Protein AF-A0A7W5UWG7-F1 (afdb_monomer)

Foldseek 3Di:
DQVLLQVLLVVLVAHDDRDFDPDDPADQCLDLVSLLVLLLQQQLLQLNLQLCQCDVNSVHVVVDDDHPCVVRLVPDDPVRNVSSVVSSLVSLQVCCCVPQVDRARALVSLVVVLVVQLVVLCVVVQQVDPVLLVLLVQLQVLCVVVVHDDPDSRNVCLLCVLVVVLQVVQQVQQCVVDPDDDPPDRGGHDDHSVRSVVSSVVSSVSRNSSCVSCVVSSNPPSVSSVVSNVVSCVNRVVSNSD

Solvent-accessible surface area (backbone atoms only — not comparable to full-atom values): 12988 Å² total; per-residue (Å²): 90,44,64,56,27,24,55,43,27,47,74,69,76,38,92,56,66,64,68,65,59,78,84,74,90,69,79,73,55,47,42,71,68,47,38,47,58,47,16,72,74,32,19,73,33,76,38,21,11,38,51,35,31,71,36,63,92,31,62,7,75,72,47,71,80,80,60,76,49,54,70,54,52,74,72,42,53,74,70,54,38,53,51,49,52,55,45,46,32,52,21,40,28,51,23,32,36,75,75,67,72,39,94,34,64,38,55,65,50,32,49,52,53,35,50,53,52,42,51,55,48,42,52,54,73,42,50,57,30,69,68,46,38,55,37,24,48,58,22,46,52,47,37,42,76,74,69,45,91,72,93,54,53,49,34,67,55,48,74,40,43,68,48,51,56,51,47,52,51,42,29,58,54,14,36,71,80,44,98,75,67,57,88,95,59,88,27,80,53,95,52,54,39,78,70,21,41,69,54,30,56,53,36,20,52,52,35,47,54,49,48,61,43,26,46,74,37,40,68,58,45,32,53,52,51,51,52,48,51,50,54,38,40,72,70,37,22,60,64,66,34,86

pLDDT: mean 93.45, std 6.02, range [68.88, 98.81]

Sequence (242 aa):
MEQIKADCMKQGGFKYVPFVLPREDRPDLSGYDSMKAYRQKYGFGIFSRHVYPRDRLAGGVDAVVENPNNAIMMKLNPSQLAAYRKVESGCFRKAAKEVLGKEASSTTDAAEQLNAASARLAATEIDGDPELVSLAAGFADCLTVKGYKVSSTRPTDLARRGHDEILKESDKLGAKEFDNPKPGVHYGPTLSPAQARPYLEREIKAALDDLECGKEFYARYAPRQAAIDARVMNEYGPLMGL

Secondary structure (DSSP, 8-state):
-HHHHHHHHHHTT-------PPPP-----SSHHHHHHHHHHHTTSTTHHHHSTT-GGGT-TT-PPPPHHHHHHTTS-HHHHHHHHHHHHHHHHHHHHHHH----SSHHHHHHHHHHHHHHHHHHHTTT-HHHHHHHHHHHHHHHHTT-------HHHHHHHHHHHHHHHHHHHHGGGSSSPPTT--------HHHHHHHHHHHHHHHHHHHHHTHHHHHHHHHHHHHHHHHHHHHHGGGGT-

Mean predicted aligned error: 4.42 Å

Nearest PDB structures (foldseek):
  5sv0-assembly2_J  TM=1.998E-01  e=2.307E+00  Escherichia coli DH1
  8wdf-assembly1_A  TM=1.439E-01  e=8.025E-01  Pseudomonas aeruginosa PAO1

Structure (mmCIF, N/CA/C/O backbone):
data_AF-A0A7W5UWG7-F1
#
_entry.id   AF-A0A7W5UWG7-F1
#
loop_
_atom_site.group_PDB
_atom_s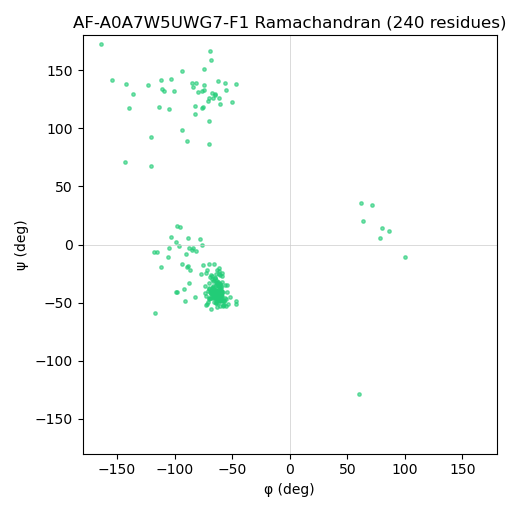ite.id
_atom_site.type_symbol
_atom_site.label_atom_id
_atom_site.label_alt_id
_atom_site.label_comp_id
_atom_site.label_asym_id
_atom_site.label_entity_id
_atom_site.label_seq_id
_atom_site.pdbx_PDB_ins_code
_atom_site.Cartn_x
_atom_site.Cartn_y
_atom_site.Cartn_z
_atom_site.occupancy
_atom_site.B_iso_or_equiv
_atom_site.auth_seq_id
_atom_site.auth_comp_id
_atom_site.auth_asym_id
_atom_site.auth_atom_id
_atom_site.pdbx_PDB_model_num
ATOM 1 N N . MET A 1 1 ? 3.503 -8.042 -21.517 1.00 90.25 1 MET A N 1
ATOM 2 C CA . MET A 1 1 ? 4.483 -6.929 -21.484 1.00 90.25 1 MET A CA 1
ATOM 3 C C . MET A 1 1 ? 5.923 -7.409 -21.342 1.00 90.25 1 MET A C 1
ATOM 5 O O . MET A 1 1 ? 6.753 -7.022 -22.154 1.00 90.25 1 MET A O 1
ATOM 9 N N . GLU A 1 2 ? 6.228 -8.260 -20.358 1.00 92.00 2 GLU A N 1
ATOM 10 C CA . GLU A 1 2 ? 7.610 -8.671 -20.038 1.00 92.00 2 GLU A CA 1
ATOM 11 C C . GLU A 1 2 ? 8.398 -9.301 -21.196 1.00 92.00 2 GLU A C 1
ATOM 13 O O . GLU A 1 2 ? 9.588 -9.029 -21.338 1.00 92.00 2 GLU A O 1
ATOM 18 N N . GLN A 1 3 ? 7.744 -10.064 -22.078 1.00 93.75 3 GLN A N 1
ATOM 19 C CA . GLN A 1 3 ? 8.413 -10.622 -23.258 1.00 93.75 3 GLN A CA 1
ATOM 20 C C . GLN A 1 3 ? 8.869 -9.533 -24.247 1.00 93.75 3 GLN A C 1
ATOM 22 O O . GLN A 1 3 ? 10.011 -9.550 -24.694 1.00 93.75 3 GLN A O 1
ATOM 27 N N . ILE A 1 4 ? 8.026 -8.527 -24.514 1.00 94.06 4 ILE A N 1
ATOM 28 C CA . ILE A 1 4 ? 8.369 -7.390 -25.391 1.00 94.06 4 ILE A CA 1
ATOM 29 C C . ILE A 1 4 ? 9.534 -6.592 -24.800 1.00 94.06 4 ILE A C 1
ATOM 31 O O . ILE A 1 4 ? 10.443 -6.184 -25.526 1.00 94.06 4 ILE A O 1
ATOM 35 N N . LYS A 1 5 ? 9.536 -6.398 -23.474 1.00 94.19 5 LYS A N 1
ATOM 36 C CA . LYS A 1 5 ? 10.665 -5.776 -22.773 1.00 94.19 5 LYS A CA 1
ATOM 37 C C . LYS A 1 5 ? 11.944 -6.586 -22.971 1.00 94.19 5 LYS A C 1
ATOM 39 O O . LYS A 1 5 ? 12.960 -6.001 -23.330 1.00 94.19 5 LYS A O 1
ATOM 44 N N . ALA A 1 6 ? 11.895 -7.906 -22.799 1.00 95.94 6 ALA A N 1
ATOM 45 C CA . ALA A 1 6 ? 13.058 -8.770 -22.971 1.00 95.94 6 ALA A CA 1
ATOM 46 C C . ALA A 1 6 ? 13.631 -8.724 -24.393 1.00 95.94 6 ALA A C 1
ATOM 48 O O . ALA A 1 6 ? 14.841 -8.570 -24.564 1.00 95.94 6 ALA A O 1
ATOM 49 N N . ASP A 1 7 ? 12.771 -8.785 -25.409 1.00 97.44 7 ASP A N 1
ATOM 50 C CA . ASP A 1 7 ? 13.190 -8.719 -26.811 1.00 97.44 7 ASP A CA 1
ATOM 51 C C . ASP A 1 7 ? 13.803 -7.353 -27.151 1.00 97.44 7 ASP A C 1
ATOM 53 O O . ASP A 1 7 ? 14.838 -7.274 -27.816 1.00 97.44 7 ASP A O 1
ATOM 57 N N . CYS A 1 8 ? 13.220 -6.270 -26.634 1.00 97.31 8 CYS A N 1
ATOM 58 C CA . CYS A 1 8 ? 13.764 -4.923 -26.778 1.00 97.31 8 CYS A CA 1
ATOM 59 C C . CYS A 1 8 ? 15.117 -4.755 -26.061 1.00 97.31 8 CYS A C 1
ATOM 61 O O . CYS A 1 8 ? 16.057 -4.202 -26.633 1.00 97.31 8 CYS A O 1
ATOM 63 N N . MET A 1 9 ? 15.263 -5.282 -24.843 1.00 97.94 9 MET A N 1
ATOM 64 C CA . MET A 1 9 ? 16.531 -5.245 -24.105 1.00 97.94 9 MET A CA 1
ATOM 65 C C . MET A 1 9 ? 17.626 -6.011 -24.846 1.00 97.94 9 MET A C 1
ATOM 67 O O . MET A 1 9 ? 18.748 -5.516 -24.971 1.00 97.94 9 MET A O 1
ATOM 71 N N . LYS A 1 10 ? 17.277 -7.167 -25.425 1.00 97.62 10 LYS A N 1
ATOM 72 C CA . LYS A 1 10 ? 18.174 -7.948 -26.280 1.00 97.62 10 LYS A CA 1
ATOM 73 C C . LYS A 1 10 ? 18.627 -7.149 -27.506 1.00 97.62 10 LYS A C 1
ATOM 75 O O . LYS A 1 10 ? 19.813 -7.172 -27.826 1.00 97.62 10 LYS A O 1
ATOM 80 N N . GLN A 1 11 ? 17.725 -6.414 -28.163 1.00 97.31 11 GLN A N 1
ATOM 81 C CA . GLN A 1 11 ? 18.072 -5.512 -29.275 1.00 97.31 11 GLN A CA 1
ATOM 82 C C . GLN A 1 11 ? 19.003 -4.374 -28.833 1.00 97.31 11 GLN A C 1
ATOM 84 O O . GLN A 1 11 ? 19.876 -3.968 -29.594 1.00 97.31 11 GLN A O 1
ATOM 89 N N . GLY A 1 12 ? 18.862 -3.898 -27.594 1.00 96.00 12 GLY A N 1
ATOM 90 C CA . GLY A 1 12 ? 19.761 -2.921 -26.978 1.00 96.00 12 GLY A CA 1
ATOM 91 C C . GLY A 1 12 ? 21.087 -3.491 -26.463 1.00 96.00 12 GLY A C 1
ATOM 92 O O . GLY A 1 12 ? 21.850 -2.753 -25.845 1.00 96.00 12 GLY A O 1
ATOM 93 N N . GLY A 1 13 ? 21.371 -4.779 -26.687 1.00 96.81 13 GLY A N 1
ATOM 94 C CA . GLY A 1 13 ? 22.616 -5.428 -26.269 1.00 96.81 13 GLY A CA 1
ATOM 95 C C . GLY A 1 13 ? 22.665 -5.833 -24.792 1.00 96.81 13 GLY A C 1
ATOM 96 O O . GLY A 1 13 ? 23.738 -6.157 -24.286 1.00 96.81 13 GLY A O 1
ATOM 97 N N . PHE A 1 14 ? 21.526 -5.840 -24.094 1.00 97.75 14 PHE A N 1
ATOM 98 C CA . PHE A 1 14 ? 21.443 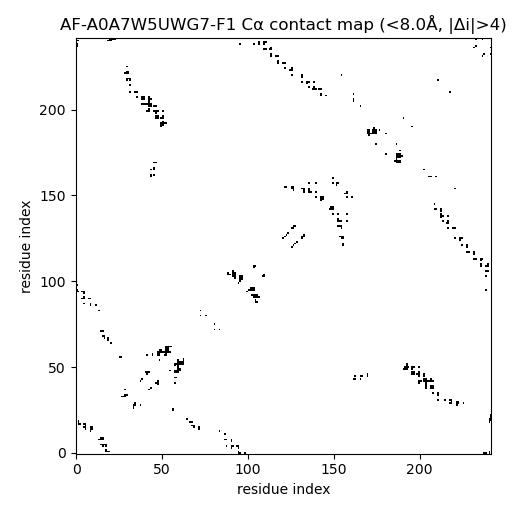-6.196 -22.680 1.00 97.75 14 PHE A CA 1
ATOM 99 C C . PHE A 1 14 ? 20.695 -7.512 -22.465 1.00 97.75 14 PHE A C 1
ATOM 101 O O . PHE A 1 14 ? 19.691 -7.811 -23.112 1.00 97.75 14 PHE A O 1
ATOM 108 N N . LYS A 1 15 ? 21.172 -8.310 -21.505 1.00 96.62 15 LYS A N 1
ATOM 109 C CA . LYS A 1 15 ? 20.433 -9.475 -21.016 1.00 96.62 15 LYS A CA 1
ATOM 110 C C . LYS A 1 15 ? 19.280 -8.994 -20.135 1.00 96.62 15 LYS A C 1
ATOM 112 O O . LYS A 1 15 ? 19.504 -8.194 -19.235 1.00 96.62 15 LYS A O 1
ATOM 117 N N . TYR A 1 16 ? 18.090 -9.536 -20.360 1.00 96.25 16 TYR A N 1
ATOM 118 C CA . TYR A 1 16 ? 16.912 -9.327 -19.524 1.00 96.25 16 TYR A CA 1
ATOM 119 C C . TYR A 1 16 ? 16.133 -10.638 -19.429 1.00 96.25 16 TYR A C 1
ATOM 121 O O . TYR A 1 16 ? 16.000 -11.354 -20.423 1.00 96.25 16 TYR A O 1
ATOM 129 N N . VAL A 1 17 ? 15.644 -10.966 -18.239 1.00 95.81 17 VAL A N 1
ATOM 130 C CA . VAL A 1 17 ? 14.797 -12.134 -17.984 1.00 95.81 17 VAL A CA 1
ATOM 131 C C . VAL A 1 17 ? 13.364 -11.633 -17.794 1.00 95.81 17 VAL A C 1
ATOM 133 O O . VAL A 1 17 ? 13.141 -10.882 -16.842 1.00 95.81 17 VAL A O 1
ATOM 136 N N . PRO A 1 18 ? 12.402 -12.015 -18.663 1.00 93.44 18 PRO A N 1
ATOM 137 C CA . PRO A 1 18 ? 10.988 -11.727 -18.438 1.00 93.44 18 PRO A CA 1
ATOM 138 C C . PRO A 1 18 ? 10.581 -12.163 -17.033 1.00 93.44 18 PRO A C 1
ATOM 140 O O . PRO A 1 18 ? 10.758 -13.328 -16.675 1.00 93.44 18 PRO A O 1
ATOM 143 N N . PHE A 1 19 ? 10.057 -11.236 -16.237 1.00 90.31 19 PHE A N 1
ATOM 144 C CA . PHE A 1 19 ? 9.715 -11.519 -14.851 1.00 90.31 19 PHE A CA 1
ATOM 145 C C . PHE A 1 19 ? 8.391 -10.861 -14.487 1.00 90.31 19 PHE A C 1
ATOM 147 O O . PHE A 1 19 ? 8.260 -9.641 -14.513 1.00 90.31 19 PHE A O 1
ATOM 154 N N . VAL A 1 20 ? 7.416 -11.697 -14.149 1.00 86.38 20 VAL A N 1
ATOM 155 C CA . VAL A 1 20 ? 6.120 -11.289 -13.609 1.00 86.38 20 VAL A CA 1
ATOM 156 C C . VAL A 1 20 ? 6.121 -11.702 -12.149 1.00 86.38 20 VAL A C 1
ATOM 158 O O . VAL A 1 20 ? 6.501 -12.835 -11.833 1.00 86.38 20 VAL A O 1
ATOM 161 N N . LEU A 1 21 ? 5.733 -10.790 -11.262 1.00 81.19 21 LEU A N 1
ATOM 162 C CA . LEU A 1 21 ? 5.594 -11.139 -9.858 1.00 81.19 21 LEU A CA 1
ATOM 163 C C . LEU A 1 21 ? 4.465 -12.170 -9.737 1.00 81.19 21 LEU A C 1
ATOM 165 O O . LEU A 1 21 ? 3.387 -11.956 -10.296 1.00 81.19 21 LEU A O 1
ATOM 169 N N . PRO A 1 22 ? 4.683 -13.303 -9.046 1.00 77.69 22 PRO A N 1
ATOM 170 C CA . PRO A 1 22 ? 3.610 -14.249 -8.801 1.00 77.69 22 PRO A CA 1
ATOM 171 C C . PRO A 1 22 ? 2.453 -13.528 -8.117 1.00 77.69 22 PRO A C 1
ATOM 173 O O . PRO A 1 22 ? 2.666 -12.796 -7.149 1.00 77.69 22 PRO A O 1
ATOM 176 N N . ARG A 1 23 ? 1.232 -13.746 -8.608 1.00 69.88 23 ARG A N 1
ATOM 177 C CA . ARG A 1 23 ? 0.046 -13.240 -7.925 1.00 69.88 23 ARG A CA 1
ATOM 178 C C . ARG A 1 23 ? -0.004 -13.872 -6.539 1.00 69.88 23 ARG A C 1
ATOM 180 O O . ARG A 1 23 ? -0.023 -15.094 -6.412 1.00 69.88 23 ARG A O 1
ATOM 187 N N . GLU A 1 24 ? 0.010 -13.037 -5.511 1.00 69.06 24 GLU A N 1
ATOM 188 C CA . GLU A 1 24 ? -0.203 -13.500 -4.148 1.00 69.06 24 GLU A CA 1
ATOM 189 C C . GLU A 1 24 ? -1.699 -13.704 -3.917 1.00 69.06 24 GLU A C 1
ATOM 191 O O . GLU A 1 24 ? -2.507 -12.813 -4.199 1.00 69.06 24 GLU A O 1
ATOM 196 N N . ASP A 1 25 ? -2.057 -14.863 -3.367 1.00 68.88 25 ASP A N 1
ATOM 197 C CA . ASP A 1 25 ? -3.390 -15.105 -2.826 1.00 68.88 25 ASP A CA 1
ATOM 198 C C . ASP A 1 25 ? -3.546 -14.270 -1.554 1.00 68.88 25 ASP A C 1
ATOM 200 O O . ASP A 1 25 ? -3.239 -14.700 -0.440 1.00 68.88 25 ASP A O 1
ATOM 204 N N . ARG A 1 26 ? -3.966 -13.017 -1.735 1.00 74.69 26 ARG A N 1
ATOM 205 C CA . ARG A 1 26 ? -4.299 -12.142 -0.616 1.00 74.69 26 ARG A CA 1
ATOM 206 C C . ARG A 1 26 ? -5.643 -12.565 -0.030 1.00 74.69 26 ARG A C 1
ATOM 208 O O . ARG A 1 26 ? -6.573 -12.838 -0.791 1.00 74.69 26 ARG A O 1
ATOM 215 N N . PRO A 1 27 ? -5.768 -12.604 1.304 1.00 81.94 27 PRO A N 1
ATOM 216 C CA . PRO A 1 27 ? -7.038 -12.893 1.939 1.00 81.94 27 PRO A CA 1
ATOM 217 C C . PRO A 1 27 ? -8.038 -11.801 1.566 1.00 81.94 27 PRO A C 1
ATOM 219 O O . PRO A 1 27 ? -7.697 -10.619 1.520 1.00 81.94 27 PRO A O 1
ATOM 222 N N . ASP A 1 28 ? -9.280 -12.200 1.320 1.00 86.62 28 ASP A N 1
ATOM 223 C CA . ASP A 1 28 ? -10.372 -11.248 1.187 1.00 86.62 28 ASP A CA 1
ATOM 224 C C . ASP A 1 28 ? -10.680 -10.642 2.564 1.00 86.62 28 ASP A C 1
ATOM 226 O O . ASP A 1 28 ? -11.236 -11.298 3.449 1.00 86.62 28 ASP A O 1
ATOM 230 N N . LEU A 1 29 ? -10.288 -9.383 2.752 1.00 88.75 29 LEU A N 1
ATOM 231 C CA . LEU A 1 29 ? -10.505 -8.618 3.981 1.00 88.75 29 LEU A CA 1
ATOM 232 C C . LEU A 1 29 ? -11.729 -7.694 3.887 1.00 88.75 29 LEU A C 1
ATOM 234 O O . LEU A 1 29 ? -11.863 -6.783 4.699 1.00 88.75 29 LEU A O 1
ATOM 238 N N . SER A 1 30 ? -12.618 -7.898 2.909 1.00 87.12 30 SER A N 1
ATOM 239 C CA . SER A 1 30 ? -13.840 -7.094 2.765 1.00 87.12 30 SER A CA 1
ATOM 240 C C . SER A 1 30 ? -14.891 -7.391 3.845 1.00 87.12 30 SER A C 1
ATOM 242 O O . SER A 1 30 ? -15.742 -6.545 4.125 1.00 87.12 30 SER A O 1
ATOM 244 N N . GLY A 1 31 ? -14.822 -8.566 4.482 1.00 90.19 31 GLY A N 1
ATOM 245 C CA . GLY A 1 31 ? -15.703 -8.982 5.572 1.00 90.19 31 GLY A CA 1
ATOM 246 C C . GLY A 1 31 ? -15.141 -8.682 6.965 1.00 90.19 31 GLY A C 1
ATOM 247 O O . GLY A 1 31 ? -13.935 -8.742 7.199 1.00 90.19 31 GLY A O 1
ATOM 248 N N . TYR A 1 32 ? -16.029 -8.420 7.930 1.00 92.62 32 TYR A N 1
ATOM 249 C CA . TYR A 1 32 ? -15.631 -8.162 9.322 1.00 92.62 32 TYR A CA 1
ATOM 250 C C . TYR A 1 32 ? -14.891 -9.356 9.942 1.00 92.62 32 TYR A C 1
ATOM 252 O O . TYR A 1 32 ? -13.840 -9.166 10.547 1.00 92.62 32 TYR A O 1
ATOM 260 N N . ASP A 1 33 ? -15.392 -10.583 9.775 1.00 95.06 33 ASP A N 1
ATOM 261 C CA . ASP A 1 33 ? -14.782 -11.764 10.401 1.00 95.06 33 ASP A CA 1
ATOM 262 C C . ASP A 1 33 ? -13.403 -12.087 9.816 1.00 95.06 33 ASP A C 1
ATOM 264 O O . ASP A 1 33 ? -12.476 -12.406 10.565 1.00 95.06 33 ASP A O 1
ATOM 268 N N . SER A 1 34 ? -13.228 -11.945 8.497 1.00 94.00 34 SER A N 1
ATOM 269 C CA . SER A 1 34 ? -11.922 -12.134 7.860 1.00 94.00 34 SER A CA 1
ATOM 270 C C . SER A 1 34 ? -10.941 -11.029 8.252 1.00 94.00 34 SER A C 1
ATOM 272 O O . SER A 1 34 ? -9.799 -11.327 8.612 1.00 94.00 34 SER A O 1
ATOM 274 N N . MET A 1 35 ? -11.387 -9.767 8.293 1.00 95.00 35 MET A N 1
ATOM 275 C CA . MET A 1 35 ? -10.571 -8.653 8.779 1.00 95.00 35 MET A CA 1
ATOM 276 C C . MET A 1 35 ? -10.192 -8.831 10.255 1.00 95.00 35 MET A C 1
ATOM 278 O O . MET A 1 35 ? -9.047 -8.578 10.630 1.00 95.00 35 MET A O 1
ATOM 282 N N . LYS A 1 36 ? -11.111 -9.322 11.093 1.00 97.31 36 LYS A N 1
ATOM 283 C CA . LYS A 1 36 ? -10.853 -9.617 12.506 1.00 97.31 36 LYS A CA 1
ATOM 284 C C . LYS A 1 36 ? -9.816 -10.718 12.660 1.00 97.31 36 LYS A C 1
ATOM 286 O O . LYS A 1 36 ? -8.841 -10.512 13.376 1.00 97.31 36 LYS A O 1
ATOM 291 N N . ALA A 1 37 ? -9.987 -11.845 11.971 1.00 96.56 37 ALA A N 1
ATOM 292 C CA . ALA A 1 37 ? -9.036 -12.953 12.009 1.00 96.56 37 ALA A CA 1
ATOM 293 C C . ALA A 1 37 ? -7.631 -12.510 11.566 1.00 96.56 37 ALA A C 1
ATOM 295 O O . ALA A 1 37 ? -6.638 -12.853 12.209 1.00 96.56 37 ALA A O 1
ATOM 296 N N . TYR A 1 38 ? -7.545 -11.680 10.520 1.00 95.94 38 TYR A N 1
ATOM 297 C CA . TYR A 1 38 ? -6.283 -11.093 10.078 1.00 95.94 38 TYR A CA 1
ATOM 298 C C . TYR A 1 38 ? -5.667 -10.186 11.155 1.00 95.94 38 TYR A C 1
ATOM 300 O O . TYR A 1 38 ? -4.530 -10.407 11.574 1.00 95.94 38 TYR A O 1
ATOM 308 N N . ARG A 1 39 ? -6.425 -9.206 11.671 1.00 97.56 39 ARG A N 1
ATOM 309 C CA . ARG A 1 39 ? -5.942 -8.237 12.673 1.00 97.56 39 ARG A CA 1
ATOM 310 C C . ARG A 1 39 ? -5.575 -8.890 14.009 1.00 97.56 39 ARG A C 1
ATOM 312 O O . ARG A 1 39 ? -4.664 -8.410 14.674 1.00 97.56 39 ARG A O 1
ATOM 319 N N . GLN A 1 40 ? -6.212 -10.003 14.382 1.00 98.19 40 GLN A N 1
ATOM 320 C CA . GLN A 1 40 ? -5.869 -10.781 15.582 1.00 98.19 40 GLN A CA 1
ATOM 321 C C . GLN A 1 40 ? -4.467 -11.400 15.519 1.00 98.19 40 GLN A C 1
ATOM 323 O O . GLN A 1 40 ? -3.841 -11.569 16.563 1.00 98.19 40 GLN A O 1
ATOM 328 N N . LYS A 1 41 ? -3.975 -11.744 14.321 1.00 97.62 41 LYS A N 1
ATOM 329 C CA . LYS A 1 41 ? -2.643 -12.338 14.135 1.00 97.62 41 LYS A CA 1
ATOM 330 C C . LYS A 1 41 ? -1.595 -11.310 13.713 1.00 97.62 41 LYS A C 1
ATOM 332 O O . LYS A 1 41 ? -0.461 -11.369 14.181 1.00 97.62 41 LYS A O 1
ATOM 337 N N . TYR A 1 42 ? -1.959 -10.391 12.825 1.00 97.56 42 TYR A N 1
ATOM 338 C CA . TYR A 1 42 ? -1.004 -9.524 12.134 1.00 97.56 42 TYR A CA 1
ATOM 339 C C . TYR A 1 42 ? -1.152 -8.035 12.475 1.00 97.56 42 TYR A C 1
ATOM 341 O O . TYR A 1 42 ? -0.319 -7.238 12.053 1.00 97.56 42 TYR A O 1
ATOM 349 N N . GLY A 1 43 ? -2.176 -7.633 13.235 1.00 97.75 43 GLY A N 1
ATOM 350 C CA . GLY A 1 43 ? -2.454 -6.217 13.472 1.00 97.75 43 GLY A CA 1
ATOM 351 C C . GLY A 1 43 ? -2.736 -5.475 12.160 1.00 97.75 43 GLY A C 1
ATOM 352 O O . GLY A 1 43 ? -3.555 -5.931 11.363 1.00 97.75 43 GLY A O 1
ATOM 353 N N . PHE A 1 44 ? -2.052 -4.353 11.922 1.00 96.81 44 PHE A N 1
ATOM 354 C CA . PHE A 1 44 ? -2.067 -3.639 10.638 1.00 96.81 44 PHE A CA 1
ATOM 355 C C . PHE A 1 44 ? -1.010 -4.162 9.643 1.00 96.81 44 PHE A C 1
ATOM 357 O O . PHE A 1 44 ? -0.988 -3.718 8.499 1.00 96.81 44 PHE A O 1
ATOM 364 N N . GLY A 1 45 ? -0.172 -5.124 10.041 1.00 95.12 45 GLY A N 1
ATOM 365 C CA . GLY A 1 45 ? 0.857 -5.757 9.216 1.00 95.12 45 GLY A CA 1
ATOM 366 C C . GLY A 1 45 ? 2.283 -5.230 9.425 1.00 95.12 45 GLY A C 1
ATOM 367 O O . GLY A 1 45 ? 3.222 -5.885 8.974 1.00 95.12 45 GLY A O 1
ATOM 368 N N . ILE A 1 46 ? 2.484 -4.119 10.141 1.00 96.19 46 ILE A N 1
ATOM 369 C CA . ILE A 1 46 ? 3.768 -3.400 10.212 1.00 96.19 46 ILE A CA 1
ATOM 370 C C . ILE A 1 46 ? 4.836 -4.201 10.955 1.00 96.19 46 ILE A C 1
ATOM 372 O O . ILE A 1 46 ? 5.899 -4.469 10.400 1.00 96.19 46 ILE A O 1
ATOM 376 N N . PHE A 1 47 ? 4.571 -4.616 12.195 1.00 97.75 47 PHE A N 1
ATOM 377 C CA . PHE A 1 47 ? 5.535 -5.388 12.985 1.00 97.75 47 PHE A CA 1
ATOM 378 C C . PHE A 1 47 ? 5.400 -6.894 12.761 1.00 97.75 47 PHE A C 1
ATOM 380 O O . PHE A 1 47 ? 6.339 -7.657 13.012 1.00 97.75 47 PHE A O 1
ATOM 387 N N . SER A 1 48 ? 4.258 -7.335 12.231 1.00 97.06 48 SER A N 1
ATOM 388 C CA . SER A 1 48 ? 3.986 -8.750 11.986 1.00 97.06 48 SER A CA 1
ATOM 389 C C . SER A 1 48 ? 4.986 -9.392 11.021 1.00 97.06 48 SER A C 1
ATOM 391 O O . SER A 1 48 ? 5.405 -10.526 11.248 1.00 97.06 48 SER A O 1
ATOM 393 N N . ARG A 1 49 ? 5.475 -8.639 10.027 1.00 94.38 49 ARG A N 1
ATOM 394 C CA . ARG A 1 49 ? 6.509 -9.092 9.085 1.00 94.38 49 ARG A CA 1
ATOM 395 C C . ARG A 1 49 ? 7.849 -9.444 9.728 1.00 94.38 49 ARG A C 1
ATOM 397 O O . ARG A 1 49 ? 8.603 -10.230 9.161 1.00 94.38 49 ARG A O 1
ATOM 404 N N . HIS A 1 50 ? 8.157 -8.862 10.888 1.00 96.12 50 HIS A N 1
ATOM 405 C CA . HIS A 1 50 ? 9.372 -9.161 11.651 1.00 96.12 50 HIS A CA 1
ATOM 406 C C . HIS A 1 50 ? 9.161 -10.351 12.592 1.00 96.12 50 HIS A C 1
ATOM 408 O O . HIS A 1 50 ? 10.077 -11.137 12.820 1.00 96.12 50 HIS A O 1
ATOM 414 N N . VAL A 1 51 ? 7.946 -10.513 13.128 1.00 97.69 51 VAL A N 1
ATOM 415 C CA . VAL A 1 51 ? 7.582 -11.658 13.979 1.00 97.69 51 VAL A CA 1
ATOM 416 C C . VAL A 1 51 ? 7.425 -12.939 13.154 1.00 97.69 51 VAL A C 1
ATOM 418 O O . VAL A 1 51 ? 7.801 -14.018 13.617 1.00 97.69 51 VAL A O 1
ATOM 421 N N . TYR A 1 52 ? 6.915 -12.820 11.928 1.00 96.06 52 TYR A N 1
ATOM 422 C CA . TYR A 1 52 ? 6.672 -13.919 10.996 1.00 96.06 52 TYR A CA 1
ATOM 423 C C . TYR A 1 52 ? 7.466 -13.724 9.690 1.00 96.06 52 TYR A C 1
ATOM 425 O O . TYR A 1 52 ? 6.879 -13.520 8.628 1.00 96.06 52 TYR A O 1
ATOM 433 N N . PRO A 1 53 ? 8.808 -13.809 9.724 1.00 92.81 53 PRO A N 1
ATOM 434 C CA . PRO A 1 53 ? 9.661 -13.392 8.607 1.00 92.81 53 PRO A CA 1
ATOM 435 C C . PRO A 1 53 ? 9.463 -14.205 7.321 1.00 92.81 53 PRO A C 1
ATOM 437 O O . PRO A 1 53 ? 9.740 -13.703 6.240 1.00 92.81 53 PRO A O 1
ATOM 440 N N . ARG A 1 54 ? 8.934 -15.430 7.411 1.00 91.56 54 ARG A N 1
ATOM 441 C CA . ARG A 1 54 ? 8.657 -16.304 6.255 1.00 91.56 54 ARG A CA 1
ATOM 442 C C . ARG A 1 54 ? 7.176 -16.395 5.885 1.00 91.56 54 ARG A C 1
ATOM 444 O O . ARG A 1 54 ? 6.829 -17.101 4.943 1.00 91.56 54 ARG A O 1
ATOM 451 N N . ASP A 1 55 ? 6.299 -15.744 6.645 1.00 91.12 55 ASP A N 1
ATOM 452 C CA . ASP A 1 55 ? 4.865 -15.760 6.374 1.00 91.12 55 ASP A CA 1
ATOM 453 C C . ASP A 1 55 ? 4.549 -14.710 5.304 1.00 91.12 55 ASP A C 1
ATOM 455 O O . ASP A 1 55 ? 4.676 -13.506 5.533 1.00 91.12 55 ASP A O 1
ATOM 459 N N . ARG A 1 56 ? 4.150 -15.174 4.117 1.00 86.62 56 ARG A N 1
ATOM 460 C CA . ARG A 1 56 ? 3.801 -14.296 2.993 1.00 86.62 56 ARG A CA 1
ATOM 461 C C . ARG A 1 56 ? 2.615 -13.393 3.316 1.00 86.62 56 ARG A C 1
ATOM 463 O O . ARG A 1 56 ? 2.622 -12.238 2.913 1.00 86.62 56 ARG A O 1
ATOM 470 N N . LEU A 1 57 ? 1.647 -13.872 4.102 1.00 87.44 57 LEU A N 1
ATOM 471 C CA . LEU A 1 57 ? 0.488 -13.065 4.495 1.00 87.44 57 LEU A CA 1
ATOM 472 C C . LEU A 1 57 ? 0.872 -11.907 5.417 1.00 87.44 57 LEU A C 1
ATOM 474 O O . LEU A 1 57 ? 0.208 -10.879 5.407 1.00 87.44 57 LEU A O 1
ATOM 478 N N . ALA A 1 58 ? 1.958 -12.059 6.178 1.00 87.75 58 ALA A N 1
ATOM 479 C CA . ALA A 1 58 ? 2.510 -10.994 7.007 1.00 87.75 58 ALA A CA 1
ATOM 480 C C . ALA A 1 58 ? 3.385 -10.006 6.216 1.00 87.75 58 ALA A C 1
ATOM 482 O O . ALA A 1 58 ? 3.897 -9.061 6.806 1.00 87.75 58 ALA A O 1
ATOM 483 N N . GLY A 1 59 ? 3.651 -10.247 4.924 1.00 83.50 59 GLY A N 1
ATOM 484 C CA . GLY A 1 59 ? 4.696 -9.527 4.190 1.00 83.50 59 GLY A CA 1
ATOM 485 C C . GLY A 1 59 ? 6.090 -9.764 4.784 1.00 83.50 59 GLY A C 1
ATOM 486 O O . GLY A 1 59 ? 6.905 -8.834 4.855 1.00 83.50 59 GLY A O 1
ATOM 487 N N . GLY A 1 60 ? 6.327 -10.989 5.277 1.00 84.75 60 GLY A N 1
ATOM 488 C CA . GLY A 1 60 ? 7.537 -11.393 5.985 1.00 84.75 60 GLY A CA 1
ATOM 489 C C . GLY A 1 60 ? 8.819 -10.946 5.281 1.00 84.75 60 GLY A C 1
ATOM 490 O O . GLY A 1 60 ? 8.933 -11.018 4.059 1.00 84.75 60 GLY A O 1
ATOM 491 N N . VAL A 1 61 ? 9.793 -10.460 6.053 1.00 81.06 61 VAL A N 1
ATOM 492 C CA . VAL A 1 61 ? 11.038 -9.880 5.510 1.00 81.06 61 VAL A CA 1
ATOM 493 C C . VAL A 1 61 ? 11.887 -10.866 4.692 1.00 81.06 61 VAL A C 1
ATOM 495 O O . VAL A 1 61 ? 12.621 -10.430 3.809 1.00 81.06 61 VAL A O 1
ATOM 498 N N . ASP A 1 62 ? 11.719 -12.173 4.907 1.00 83.12 62 ASP A N 1
ATOM 499 C CA . ASP A 1 62 ? 12.391 -13.247 4.161 1.00 83.12 62 ASP A CA 1
ATOM 500 C C . ASP A 1 62 ? 11.520 -13.808 3.019 1.00 83.12 62 ASP A C 1
ATOM 502 O O . ASP A 1 62 ? 11.928 -14.728 2.312 1.00 83.12 62 ASP A O 1
ATOM 506 N N . ALA A 1 63 ? 10.295 -13.305 2.843 1.00 77.06 63 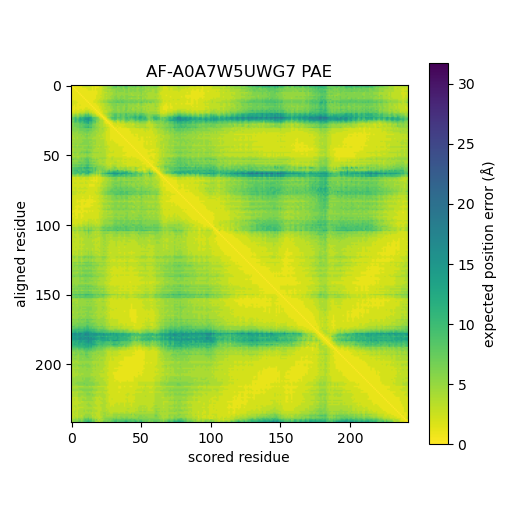ALA A N 1
ATOM 507 C CA . ALA A 1 63 ? 9.335 -13.823 1.870 1.00 77.06 63 ALA A CA 1
ATOM 508 C C . ALA A 1 63 ? 9.455 -13.172 0.475 1.00 77.06 63 ALA A C 1
ATOM 510 O O . ALA A 1 63 ? 8.636 -13.451 -0.403 1.00 77.06 63 ALA A O 1
ATOM 511 N N . VAL A 1 64 ? 10.462 -12.317 0.264 1.00 73.25 64 VAL A N 1
ATOM 512 C CA . VAL A 1 64 ? 10.650 -11.532 -0.965 1.00 73.25 64 VAL A CA 1
ATOM 513 C C . VAL A 1 64 ? 10.961 -12.441 -2.155 1.00 73.25 64 VAL A C 1
ATOM 515 O O . VAL A 1 64 ? 11.910 -13.223 -2.133 1.00 73.25 64 VAL A O 1
ATOM 518 N N . VAL A 1 65 ? 10.183 -12.305 -3.231 1.00 79.06 65 VAL A N 1
ATOM 519 C CA . VAL A 1 65 ? 10.493 -12.950 -4.511 1.00 79.06 65 VAL A CA 1
ATOM 520 C C . VAL A 1 65 ? 11.622 -12.170 -5.185 1.00 79.06 65 VAL A C 1
ATOM 522 O O . VAL A 1 65 ? 11.469 -10.993 -5.514 1.00 79.06 65 VAL A O 1
ATOM 525 N N . GLU A 1 66 ? 12.766 -12.819 -5.389 1.00 84.19 66 GLU A N 1
ATOM 526 C CA . GLU A 1 66 ? 13.925 -12.188 -6.016 1.00 84.19 66 GLU A CA 1
ATOM 527 C C . GLU A 1 66 ? 13.677 -11.935 -7.513 1.00 84.19 66 GLU A C 1
ATOM 529 O O . GLU A 1 66 ? 13.362 -12.851 -8.274 1.00 84.19 66 GLU A O 1
ATOM 534 N N . ASN A 1 67 ? 13.852 -10.685 -7.953 1.00 88.44 67 ASN A N 1
ATOM 535 C CA . ASN A 1 67 ? 13.838 -10.352 -9.375 1.00 88.44 67 ASN A CA 1
ATOM 536 C C . ASN A 1 67 ? 15.168 -10.807 -10.014 1.00 88.44 67 ASN A C 1
ATOM 538 O O . ASN A 1 67 ? 16.221 -10.262 -9.662 1.00 88.44 67 ASN A O 1
ATOM 542 N N . PRO A 1 68 ? 15.157 -11.731 -10.996 1.00 91.69 68 PRO A N 1
ATOM 543 C CA . PRO A 1 68 ? 16.376 -12.264 -11.612 1.00 91.69 68 PRO A CA 1
ATOM 544 C C . PRO A 1 68 ? 17.228 -11.195 -12.315 1.00 91.69 68 PRO A C 1
ATOM 546 O O . PRO A 1 68 ? 18.427 -11.394 -12.528 1.00 91.69 68 PRO A O 1
ATOM 549 N N . ASN A 1 69 ? 16.642 -10.045 -12.663 1.00 93.25 69 ASN A N 1
ATOM 550 C CA . ASN A 1 69 ? 17.361 -8.934 -13.282 1.00 93.25 69 ASN A CA 1
ATOM 551 C C . ASN A 1 69 ? 18.232 -8.150 -12.286 1.00 93.25 69 ASN A C 1
ATOM 553 O O . ASN A 1 69 ? 19.181 -7.492 -12.711 1.00 93.25 69 ASN A O 1
ATOM 557 N N . ASN A 1 70 ? 18.008 -8.277 -10.971 1.00 91.75 70 ASN A N 1
ATOM 558 C CA . ASN A 1 70 ? 18.870 -7.654 -9.959 1.00 91.75 70 ASN A CA 1
ATOM 559 C C . ASN A 1 70 ? 20.308 -8.176 -10.059 1.00 91.75 70 ASN A C 1
ATOM 561 O O . ASN A 1 70 ? 21.253 -7.394 -10.141 1.00 91.75 70 ASN A O 1
ATOM 565 N N . ALA A 1 71 ? 20.480 -9.496 -10.159 1.00 93.12 71 ALA A N 1
ATOM 566 C CA . ALA A 1 71 ? 21.793 -10.120 -10.314 1.00 93.12 71 ALA A CA 1
ATOM 567 C C . ALA A 1 71 ? 22.494 -9.740 -11.633 1.00 93.12 71 ALA A C 1
ATOM 569 O O . ALA A 1 71 ? 23.723 -9.791 -11.713 1.00 93.12 71 ALA A O 1
ATOM 570 N N . ILE A 1 72 ? 21.735 -9.369 -12.671 1.00 94.38 72 ILE A N 1
ATOM 571 C CA . ILE A 1 72 ? 22.285 -8.843 -13.927 1.00 94.38 72 ILE A CA 1
ATOM 572 C C . ILE A 1 72 ? 22.805 -7.424 -13.698 1.00 94.38 72 ILE A C 1
ATOM 574 O O . ILE A 1 72 ? 23.971 -7.160 -13.980 1.00 94.38 72 ILE A O 1
ATOM 578 N N . MET A 1 73 ? 21.976 -6.539 -13.137 1.00 94.12 73 MET A N 1
ATOM 579 C CA . MET A 1 73 ? 22.337 -5.142 -12.879 1.00 94.12 73 MET A CA 1
ATOM 580 C C . MET A 1 73 ? 23.544 -5.004 -11.947 1.00 94.12 73 MET A C 1
ATOM 582 O O . MET A 1 73 ? 24.416 -4.181 -12.206 1.00 94.12 73 MET A O 1
ATOM 586 N N . MET A 1 74 ? 23.639 -5.839 -10.909 1.00 93.75 74 MET A N 1
ATOM 587 C CA . MET A 1 74 ? 24.744 -5.803 -9.940 1.00 93.75 74 MET A CA 1
ATOM 588 C C . MET A 1 74 ? 26.112 -6.174 -10.534 1.00 93.75 74 MET A C 1
ATOM 590 O O . MET A 1 74 ? 27.138 -5.882 -9.927 1.00 93.75 74 MET A O 1
ATOM 594 N N . LYS A 1 75 ? 26.152 -6.807 -11.715 1.00 95.81 75 LYS A N 1
ATOM 595 C CA . LYS A 1 75 ? 27.399 -7.144 -12.426 1.00 95.81 75 LYS A CA 1
ATOM 596 C C . LYS A 1 75 ? 27.857 -6.048 -13.391 1.00 95.81 75 LYS A C 1
ATOM 598 O O . LYS A 1 75 ? 28.938 -6.165 -13.963 1.00 95.81 75 LYS A O 1
ATOM 603 N N . LEU A 1 76 ? 27.038 -5.019 -13.611 1.00 96.06 76 LEU A N 1
ATOM 604 C CA . LEU A 1 76 ? 27.343 -3.923 -14.523 1.00 96.06 76 LEU A CA 1
ATOM 605 C C . LEU A 1 76 ? 28.174 -2.855 -13.810 1.00 96.06 76 LEU A C 1
ATOM 607 O O . LEU A 1 76 ? 27.882 -2.474 -12.678 1.00 96.06 76 LEU A O 1
ATOM 611 N N . ASN A 1 77 ? 29.179 -2.314 -14.497 1.00 97.06 77 ASN A N 1
ATOM 612 C CA . ASN A 1 77 ? 29.851 -1.106 -14.022 1.00 97.06 77 ASN A CA 1
ATOM 613 C C . ASN A 1 77 ? 28.908 0.119 -14.116 1.00 97.06 77 ASN A C 1
ATOM 615 O O . ASN A 1 77 ? 27.882 0.050 -14.799 1.00 97.06 77 ASN A O 1
ATOM 619 N N . PRO A 1 78 ? 29.226 1.263 -13.479 1.00 97.38 78 PRO A N 1
ATOM 620 C CA . PRO A 1 78 ? 28.320 2.415 -13.440 1.00 97.38 78 PRO A CA 1
ATOM 621 C C . PRO A 1 78 ? 27.852 2.911 -14.819 1.00 97.38 78 PRO A C 1
ATOM 623 O O . PRO A 1 78 ? 26.671 3.207 -15.000 1.00 97.38 78 PRO A O 1
ATOM 626 N N . SER A 1 79 ? 28.746 2.953 -15.813 1.00 97.00 79 SER A N 1
ATOM 627 C CA . SER A 1 79 ? 28.407 3.374 -17.179 1.00 97.00 79 SER A CA 1
ATOM 628 C C . SER A 1 79 ? 27.493 2.367 -17.880 1.00 97.00 79 SER A C 1
ATOM 630 O O . SER A 1 79 ? 26.524 2.757 -18.531 1.00 97.00 79 SER A O 1
ATOM 632 N N . GLN A 1 80 ? 27.760 1.070 -17.716 1.00 97.38 80 GLN A N 1
ATOM 633 C CA . GLN A 1 80 ? 26.914 -0.003 -18.239 1.00 97.38 80 GLN A CA 1
ATOM 634 C C . GLN A 1 80 ? 25.535 -0.011 -17.574 1.00 97.38 80 GLN A C 1
ATOM 636 O O . GLN A 1 80 ? 24.538 -0.183 -18.265 1.00 97.38 80 GLN A O 1
ATOM 641 N N . LEU A 1 81 ? 25.460 0.216 -16.261 1.00 96.38 81 LEU A N 1
ATOM 642 C CA . LEU A 1 81 ? 24.201 0.292 -15.523 1.00 96.38 81 LEU A CA 1
ATOM 643 C C . LEU A 1 81 ? 23.355 1.489 -15.977 1.00 96.38 81 LEU A C 1
ATOM 645 O O . LEU A 1 81 ? 22.144 1.359 -16.155 1.00 96.38 81 LEU A O 1
ATOM 649 N N . ALA A 1 82 ? 23.979 2.647 -16.205 1.00 96.19 82 ALA A N 1
ATOM 650 C CA . ALA A 1 82 ? 23.291 3.816 -16.747 1.00 96.19 82 ALA A CA 1
ATOM 651 C C . ALA A 1 82 ? 22.734 3.546 -18.157 1.00 96.19 82 ALA A C 1
ATOM 653 O O . ALA A 1 82 ? 21.581 3.876 -18.442 1.00 96.19 82 ALA A O 1
ATOM 654 N N . ALA A 1 83 ? 23.522 2.899 -19.024 1.00 97.06 83 ALA A N 1
ATOM 655 C CA . ALA A 1 83 ? 23.075 2.495 -20.355 1.00 97.06 83 ALA A CA 1
ATOM 656 C C . ALA A 1 83 ? 21.942 1.452 -20.294 1.00 97.06 83 ALA A C 1
ATOM 658 O O . ALA A 1 83 ? 20.936 1.620 -20.982 1.00 97.06 83 ALA A O 1
ATOM 659 N N . TYR A 1 84 ? 22.060 0.445 -19.422 1.00 96.00 84 TYR A N 1
ATOM 660 C CA . TYR A 1 84 ? 21.032 -0.568 -19.175 1.00 96.00 84 TYR A CA 1
ATOM 661 C C . TYR A 1 84 ? 19.704 0.086 -18.787 1.00 96.00 84 TYR A C 1
ATOM 663 O O . TYR A 1 84 ? 18.698 -0.141 -19.451 1.00 96.00 84 TYR A O 1
ATOM 671 N N . ARG A 1 85 ? 19.707 0.966 -17.774 1.00 94.31 85 ARG A N 1
ATOM 672 C CA . ARG A 1 85 ? 18.496 1.656 -17.295 1.00 94.31 85 ARG A CA 1
ATOM 673 C C . ARG A 1 85 ? 17.855 2.513 -18.382 1.00 94.31 85 ARG A C 1
ATOM 675 O O . ARG A 1 85 ? 16.637 2.534 -18.516 1.00 94.31 85 ARG A O 1
ATOM 682 N N . LYS A 1 86 ? 18.666 3.195 -19.199 1.00 94.75 86 LYS A N 1
ATOM 683 C CA . LYS A 1 86 ? 18.165 3.998 -20.323 1.00 94.75 86 LYS A CA 1
ATOM 684 C C . LYS A 1 86 ? 17.445 3.135 -21.364 1.00 94.75 86 LYS A C 1
ATOM 686 O O . LYS A 1 86 ? 16.374 3.527 -21.833 1.00 94.75 86 LYS A O 1
ATOM 691 N N . VAL A 1 87 ? 18.024 1.989 -21.733 1.00 96.06 87 VAL A N 1
ATOM 692 C CA . VAL A 1 87 ? 17.386 1.039 -22.658 1.00 96.06 87 VAL A CA 1
ATOM 693 C C . VAL A 1 87 ? 16.131 0.449 -22.019 1.00 96.06 87 VAL A C 1
ATOM 695 O O . VAL A 1 87 ? 15.080 0.462 -22.651 1.00 96.06 87 VAL A O 1
ATOM 698 N N . GLU A 1 88 ? 16.196 0.043 -20.752 1.00 94.81 88 GLU A N 1
ATOM 699 C CA . GLU A 1 88 ? 15.072 -0.525 -20.004 1.00 94.81 88 GLU A CA 1
ATOM 700 C C . GLU A 1 88 ? 13.872 0.426 -19.943 1.00 94.81 88 GLU A C 1
ATOM 702 O O . GLU A 1 88 ? 12.767 0.016 -20.291 1.00 94.81 88 GLU A O 1
ATOM 707 N N . SER A 1 89 ? 14.068 1.708 -19.615 1.00 93.56 89 SER A N 1
ATOM 708 C CA . SER A 1 89 ? 12.996 2.715 -19.669 1.00 93.56 89 SER A CA 1
ATOM 709 C C . SER A 1 89 ? 12.410 2.877 -21.079 1.00 93.56 89 SER A C 1
ATOM 711 O O . SER A 1 89 ? 11.209 3.084 -21.249 1.00 93.56 89 SER A O 1
ATOM 713 N N . GLY A 1 90 ? 13.238 2.788 -22.125 1.00 94.94 90 GLY A N 1
ATOM 714 C CA . GLY A 1 90 ? 12.771 2.796 -23.516 1.00 94.94 90 GLY A CA 1
ATOM 715 C C . GLY A 1 90 ? 11.909 1.576 -23.850 1.00 94.94 90 GLY A C 1
ATOM 716 O O . GLY A 1 90 ? 10.819 1.715 -24.404 1.00 94.94 90 GLY A O 1
ATOM 717 N N . CYS A 1 91 ? 12.370 0.393 -23.452 1.00 95.56 91 CYS A N 1
ATOM 718 C CA . CYS A 1 91 ? 11.674 -0.871 -23.651 1.00 95.56 91 CYS A CA 1
ATOM 719 C C . CYS A 1 91 ? 10.375 -0.959 -22.850 1.00 95.56 91 CYS A C 1
ATOM 721 O O . CYS A 1 91 ? 9.380 -1.480 -23.351 1.00 95.56 91 CYS A O 1
ATOM 723 N N . PHE A 1 92 ? 10.360 -0.402 -21.640 1.00 94.75 92 PHE A N 1
ATOM 724 C CA . PHE A 1 92 ? 9.164 -0.272 -20.823 1.00 94.75 92 PHE A CA 1
ATOM 725 C C . PHE A 1 92 ? 8.102 0.575 -21.529 1.00 94.75 92 PHE A C 1
ATOM 727 O O . PHE A 1 92 ? 6.991 0.091 -21.733 1.00 94.75 92 PHE A O 1
ATOM 734 N N . ARG A 1 93 ? 8.459 1.786 -21.985 1.00 95.19 93 ARG A N 1
ATOM 735 C CA . ARG A 1 93 ? 7.545 2.670 -22.735 1.00 95.19 93 ARG A CA 1
ATOM 736 C C . ARG A 1 93 ? 6.958 1.988 -23.961 1.00 95.19 93 ARG A C 1
ATOM 738 O O . ARG A 1 93 ? 5.752 2.040 -24.179 1.00 95.19 93 ARG A O 1
ATOM 745 N N . LYS A 1 94 ? 7.812 1.319 -24.741 1.00 94.62 94 LYS A N 1
ATOM 746 C CA . LYS A 1 94 ? 7.388 0.556 -25.918 1.00 94.62 94 LYS A CA 1
ATOM 747 C C . LYS A 1 94 ? 6.355 -0.507 -25.539 1.00 94.62 94 LYS A C 1
ATOM 749 O O . LYS A 1 94 ? 5.274 -0.535 -26.115 1.00 94.62 94 LYS A O 1
ATOM 754 N N . ALA A 1 95 ? 6.657 -1.337 -24.541 1.00 93.94 95 ALA A N 1
ATOM 755 C CA . ALA A 1 95 ? 5.755 -2.399 -24.108 1.00 93.94 95 ALA A CA 1
ATOM 756 C C . ALA A 1 95 ? 4.439 -1.860 -23.519 1.00 93.94 95 ALA A C 1
ATOM 758 O O . ALA A 1 95 ? 3.386 -2.439 -23.777 1.00 93.94 95 ALA A O 1
ATOM 759 N N . ALA A 1 96 ? 4.484 -0.768 -22.750 1.00 93.94 96 ALA A N 1
ATOM 760 C CA . ALA A 1 96 ? 3.303 -0.121 -22.178 1.00 93.94 96 ALA A CA 1
ATOM 761 C C . ALA A 1 96 ? 2.357 0.381 -23.277 1.00 93.94 96 ALA A C 1
ATOM 763 O O . ALA A 1 96 ? 1.154 0.113 -23.242 1.00 93.94 96 ALA A O 1
ATOM 764 N N . LYS A 1 97 ? 2.919 1.031 -24.299 1.00 94.50 97 LYS A N 1
ATOM 765 C CA . LYS A 1 97 ? 2.164 1.538 -25.442 1.00 94.50 97 LYS A CA 1
ATOM 766 C C . LYS A 1 97 ? 1.600 0.420 -26.315 1.00 94.50 97 LYS A C 1
ATOM 768 O O . LYS A 1 97 ? 0.428 0.465 -26.664 1.00 94.50 97 LYS A O 1
ATOM 773 N N . GLU A 1 98 ? 2.406 -0.587 -26.648 1.00 93.81 98 GLU A N 1
ATOM 774 C CA . GLU A 1 98 ? 1.996 -1.674 -27.549 1.00 93.81 98 GLU A CA 1
ATOM 775 C C . GLU A 1 98 ? 0.963 -2.621 -26.927 1.00 93.81 98 GLU A C 1
ATOM 777 O O . GLU A 1 98 ? 0.066 -3.079 -27.627 1.00 93.81 98 GLU A O 1
ATOM 782 N N . VAL A 1 99 ? 1.074 -2.926 -25.629 1.00 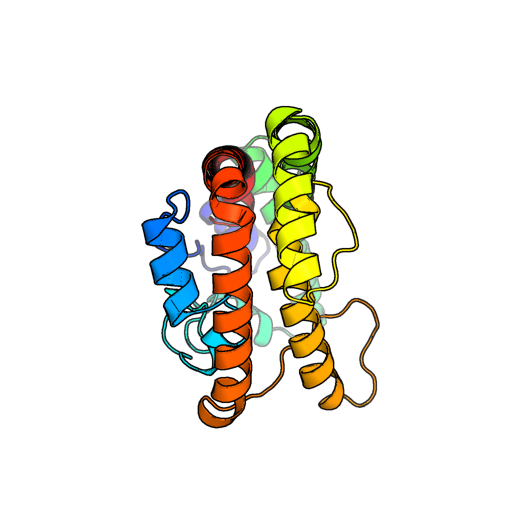90.94 99 VAL A N 1
ATOM 783 C CA . VAL A 1 99 ? 0.185 -3.905 -24.976 1.00 90.94 99 VAL A CA 1
ATOM 784 C C . VAL A 1 99 ? -1.048 -3.251 -24.369 1.00 90.94 99 VAL A C 1
ATOM 786 O O . VAL A 1 99 ? -2.122 -3.844 -24.404 1.00 90.94 99 VAL A O 1
ATOM 789 N N . LEU A 1 100 ? -0.900 -2.059 -23.786 1.00 90.56 100 LEU A N 1
ATOM 790 C CA . LEU A 1 100 ? -1.958 -1.426 -22.992 1.00 90.56 100 LEU A CA 1
ATOM 791 C C . LEU A 1 100 ? -2.433 -0.090 -23.567 1.00 90.56 100 LEU A C 1
ATOM 793 O O . LEU A 1 100 ? -3.363 0.497 -23.023 1.00 90.56 100 LEU A O 1
ATOM 797 N N . GLY A 1 101 ? -1.785 0.437 -24.613 1.00 92.75 101 GLY A N 1
ATOM 798 C CA . GLY A 1 101 ? -2.077 1.780 -25.119 1.00 92.75 101 GLY A CA 1
ATOM 799 C C . GLY A 1 101 ? -1.767 2.893 -24.113 1.00 92.75 101 GLY A C 1
ATOM 800 O O . GLY A 1 101 ? -2.320 3.985 -24.231 1.00 92.75 101 GLY A O 1
ATOM 801 N N . LYS A 1 102 ? -0.925 2.628 -23.103 1.00 90.88 102 LYS A N 1
ATOM 802 C CA . LYS A 1 102 ? -0.625 3.567 -22.014 1.00 90.88 102 LYS A CA 1
ATOM 803 C C . LYS A 1 102 ? 0.739 4.227 -22.187 1.00 90.88 102 LYS A C 1
ATOM 805 O O . LYS A 1 102 ? 1.714 3.588 -22.577 1.00 90.88 102 LYS A O 1
ATOM 810 N N . GLU A 1 103 ? 0.803 5.503 -21.825 1.00 92.19 103 GLU A N 1
ATOM 811 C CA . GLU A 1 103 ? 2.042 6.275 -21.752 1.00 92.19 103 GLU A CA 1
ATOM 812 C C . GLU A 1 103 ? 2.574 6.206 -20.313 1.00 92.19 103 GLU A C 1
ATOM 814 O O . GLU A 1 103 ? 2.103 6.909 -19.421 1.00 92.19 103 GLU A O 1
ATOM 819 N N . ALA A 1 104 ? 3.530 5.309 -20.074 1.00 91.06 104 ALA A N 1
ATOM 820 C CA . ALA A 1 104 ? 4.224 5.187 -18.796 1.00 91.06 104 ALA A CA 1
ATOM 821 C C . ALA A 1 104 ? 5.723 5.005 -19.047 1.00 91.06 104 ALA A C 1
ATOM 823 O O . ALA A 1 104 ? 6.140 4.173 -19.854 1.00 91.06 104 ALA A O 1
ATOM 824 N N . SER A 1 105 ? 6.536 5.816 -18.378 1.00 86.00 105 SER A N 1
ATOM 825 C CA . SER A 1 105 ? 7.979 5.939 -18.601 1.00 86.00 105 SER A CA 1
ATOM 826 C C . SER A 1 105 ? 8.822 4.931 -17.818 1.00 86.00 105 SER A C 1
ATOM 828 O O . SER A 1 105 ? 9.960 4.643 -18.198 1.00 86.00 105 SER A O 1
ATOM 830 N N . SER A 1 106 ? 8.266 4.390 -16.736 1.00 86.62 106 SER A N 1
ATOM 831 C CA . SER A 1 106 ? 8.906 3.433 -15.836 1.00 86.62 106 SER A CA 1
ATOM 832 C C . SER A 1 106 ? 7.862 2.737 -14.960 1.00 86.62 106 SER A C 1
ATOM 834 O O . SER A 1 106 ? 6.700 3.141 -14.921 1.00 86.62 106 SER A O 1
ATOM 836 N N . THR A 1 107 ? 8.286 1.725 -14.202 1.00 85.38 107 THR A N 1
ATOM 837 C CA . THR A 1 107 ? 7.459 1.117 -13.150 1.00 85.38 107 THR A CA 1
ATOM 838 C C . THR A 1 107 ? 7.109 2.107 -12.036 1.00 85.38 107 THR A C 1
ATOM 840 O O . THR A 1 107 ? 6.025 2.012 -11.474 1.00 85.38 107 THR A O 1
ATOM 843 N N . THR A 1 108 ? 7.988 3.071 -11.733 1.00 87.62 108 THR A N 1
ATOM 844 C CA . THR A 1 108 ? 7.719 4.134 -10.749 1.00 87.62 108 THR A CA 1
ATOM 845 C C . THR A 1 108 ? 6.604 5.058 -11.224 1.00 87.62 108 THR A C 1
ATOM 847 O O . THR A 1 108 ? 5.642 5.263 -10.498 1.00 87.62 108 THR A O 1
ATOM 850 N N . ASP A 1 109 ? 6.688 5.538 -12.466 1.00 90.62 109 ASP A N 1
ATOM 851 C CA . ASP A 1 109 ? 5.635 6.354 -13.089 1.00 90.62 109 ASP A CA 1
ATOM 852 C C . ASP A 1 109 ? 4.305 5.582 -13.147 1.00 90.62 109 ASP A C 1
ATOM 854 O O . ASP A 1 109 ? 3.261 6.089 -12.754 1.00 90.62 109 ASP A O 1
ATOM 858 N N . ALA A 1 110 ? 4.337 4.296 -13.512 1.00 91.44 110 ALA A N 1
ATOM 859 C CA . ALA A 1 110 ? 3.145 3.451 -13.464 1.00 91.44 110 ALA A CA 1
ATOM 860 C C . ALA A 1 110 ? 2.533 3.345 -12.052 1.00 91.44 110 ALA A C 1
ATOM 862 O O . ALA A 1 110 ? 1.312 3.411 -11.914 1.00 91.44 110 ALA A O 1
ATOM 863 N N . ALA A 1 111 ? 3.360 3.214 -11.009 1.00 90.81 111 ALA A N 1
ATOM 864 C CA . ALA A 1 111 ? 2.898 3.191 -9.623 1.00 90.81 111 ALA A CA 1
ATOM 865 C C . ALA A 1 111 ? 2.321 4.549 -9.182 1.00 90.81 111 ALA A C 1
ATOM 867 O O . ALA A 1 111 ? 1.316 4.593 -8.476 1.00 90.81 111 ALA A O 1
ATOM 868 N N . GLU A 1 112 ? 2.907 5.663 -9.624 1.00 93.44 112 GLU A N 1
ATOM 869 C CA . GLU A 1 112 ? 2.373 7.010 -9.387 1.00 93.44 112 GLU A CA 1
ATOM 870 C C . GLU A 1 112 ? 1.008 7.202 -10.060 1.00 93.44 112 GLU A C 1
ATOM 872 O O . GLU A 1 112 ? 0.068 7.667 -9.414 1.00 93.44 112 GLU A O 1
ATOM 877 N N . GLN A 1 113 ? 0.863 6.782 -11.322 1.00 94.19 113 GLN A N 1
ATOM 878 C CA . GLN A 1 113 ? -0.413 6.820 -12.043 1.00 94.19 113 GLN A CA 1
ATOM 879 C C . GLN A 1 113 ? -1.478 5.956 -11.361 1.00 94.19 113 GLN A C 1
ATOM 881 O O . GLN A 1 113 ? -2.619 6.395 -11.206 1.00 94.19 113 GLN A O 1
ATOM 886 N N . LEU A 1 114 ? -1.099 4.758 -10.910 1.00 94.44 114 LEU A N 1
ATOM 887 C CA . LEU A 1 114 ? -1.963 3.875 -10.136 1.00 94.44 114 LEU A CA 1
ATOM 888 C C . LEU A 1 114 ? -2.452 4.554 -8.854 1.00 94.44 114 LEU A C 1
ATOM 890 O O . LEU A 1 114 ? -3.657 4.611 -8.597 1.00 94.44 114 LEU A O 1
ATOM 894 N N . ASN A 1 115 ? -1.524 5.087 -8.059 1.00 94.31 115 ASN A N 1
ATOM 895 C CA . ASN A 1 115 ? -1.833 5.732 -6.786 1.00 94.31 115 ASN A CA 1
ATOM 896 C C . ASN A 1 115 ? -2.720 6.965 -6.990 1.00 94.31 115 ASN A C 1
ATOM 898 O O . ASN A 1 115 ? -3.687 7.157 -6.254 1.00 94.31 115 ASN A O 1
ATOM 902 N N . ALA A 1 116 ? -2.443 7.770 -8.018 1.00 96.25 116 ALA A N 1
ATOM 903 C CA . ALA A 1 116 ? -3.264 8.921 -8.377 1.00 96.25 116 ALA A CA 1
ATOM 904 C C . ALA A 1 116 ? -4.683 8.509 -8.804 1.00 96.25 116 ALA A C 1
ATOM 906 O O . ALA A 1 116 ? -5.659 9.145 -8.399 1.00 96.25 116 ALA A O 1
ATOM 907 N N . ALA A 1 117 ? -4.818 7.433 -9.587 1.00 96.50 117 ALA A N 1
ATOM 908 C CA . ALA A 1 117 ? -6.116 6.902 -9.989 1.00 96.50 117 ALA A CA 1
ATOM 909 C C . ALA A 1 117 ? -6.923 6.396 -8.783 1.00 96.50 117 ALA A C 1
ATOM 911 O O . ALA A 1 117 ? -8.092 6.764 -8.648 1.00 96.50 117 ALA A O 1
ATOM 912 N N . SER A 1 118 ? -6.296 5.624 -7.887 1.00 97.00 118 SER A N 1
ATOM 913 C CA . SER A 1 118 ? -6.926 5.144 -6.650 1.00 97.00 118 SER A CA 1
ATOM 914 C C . SER A 1 118 ? -7.360 6.305 -5.753 1.00 97.00 118 SER A C 1
ATOM 916 O O . SER A 1 118 ? -8.529 6.385 -5.384 1.00 97.00 118 SER A O 1
ATOM 918 N N . ALA A 1 119 ? -6.477 7.278 -5.503 1.00 97.06 119 ALA A N 1
ATOM 919 C CA . ALA A 1 119 ? -6.789 8.448 -4.684 1.00 97.06 119 ALA A CA 1
ATOM 920 C C . ALA A 1 119 ? -7.958 9.272 -5.250 1.00 97.06 119 ALA A C 1
ATOM 922 O O . ALA A 1 119 ? -8.837 9.691 -4.500 1.00 97.06 119 ALA A O 1
ATOM 923 N N . ARG A 1 120 ? -8.012 9.479 -6.573 1.00 97.94 120 ARG A N 1
ATOM 924 C CA . ARG A 1 120 ? -9.117 10.200 -7.228 1.00 97.94 120 ARG A CA 1
ATOM 925 C C . ARG A 1 120 ? -10.453 9.471 -7.077 1.00 97.94 120 ARG A C 1
ATOM 927 O O . ARG A 1 120 ? -11.472 10.113 -6.819 1.00 97.94 120 ARG A O 1
ATOM 934 N N . LEU A 1 121 ? -10.458 8.150 -7.269 1.00 98.12 121 LEU A N 1
ATOM 935 C CA . LEU A 1 121 ? -11.668 7.344 -7.106 1.00 98.12 121 LEU A CA 1
ATOM 936 C C . LEU A 1 121 ? -12.108 7.329 -5.644 1.00 98.12 121 LEU A C 1
ATOM 938 O O . LEU A 1 121 ? -13.271 7.599 -5.375 1.00 98.12 121 LEU A O 1
ATOM 942 N N . ALA A 1 122 ? -11.189 7.123 -4.700 1.00 97.94 122 ALA A N 1
ATOM 943 C CA . ALA A 1 122 ? -11.501 7.130 -3.274 1.00 97.94 122 ALA A CA 1
ATOM 944 C C . ALA A 1 122 ? -12.040 8.495 -2.809 1.00 97.94 122 ALA A C 1
ATOM 946 O O . ALA A 1 122 ? -13.046 8.547 -2.106 1.00 97.94 122 ALA A O 1
ATOM 947 N N . ALA A 1 123 ? -11.466 9.604 -3.287 1.00 97.75 123 ALA A N 1
ATOM 948 C CA . ALA A 1 123 ? -11.970 10.945 -2.990 1.00 97.75 123 ALA A CA 1
ATOM 949 C C . ALA A 1 123 ? -13.430 11.152 -3.441 1.00 97.75 123 ALA A C 1
ATOM 951 O O . ALA A 1 123 ? -14.176 11.894 -2.809 1.00 97.75 123 ALA A O 1
ATOM 952 N N . THR A 1 124 ? -13.844 10.495 -4.527 1.00 97.12 124 THR A N 1
ATOM 953 C CA . THR A 1 124 ? -15.193 10.644 -5.092 1.00 97.12 124 THR A CA 1
ATOM 954 C C . THR A 1 124 ? -16.178 9.628 -4.510 1.00 97.12 124 THR A C 1
ATOM 956 O O . THR A 1 124 ? -17.279 9.988 -4.112 1.00 97.12 124 THR A O 1
ATOM 959 N N . GLU A 1 125 ? -15.792 8.354 -4.470 1.00 97.94 125 GLU A N 1
ATOM 960 C CA . GLU A 1 125 ? -16.677 7.212 -4.195 1.00 97.94 125 GLU A CA 1
ATOM 961 C C . GLU A 1 125 ? -16.711 6.804 -2.713 1.00 97.94 125 GLU A C 1
ATOM 963 O O . GLU A 1 125 ? -17.613 6.071 -2.292 1.00 97.94 125 GLU A O 1
ATOM 968 N N . ILE A 1 126 ? -15.727 7.255 -1.928 1.00 98.25 126 ILE A N 1
ATOM 969 C CA . ILE A 1 126 ? -15.607 6.961 -0.497 1.00 98.25 126 ILE A CA 1
ATOM 970 C C . ILE A 1 126 ? -15.709 8.255 0.310 1.00 98.25 126 ILE A C 1
ATOM 972 O O . ILE A 1 126 ? -16.610 8.386 1.131 1.00 98.25 126 ILE A O 1
ATOM 976 N N . ASP A 1 127 ? -14.822 9.223 0.075 1.00 98.19 127 ASP A N 1
ATOM 977 C CA . ASP A 1 127 ? -14.810 10.463 0.863 1.00 98.19 127 ASP A CA 1
ATOM 978 C C . ASP A 1 127 ? -15.986 11.390 0.532 1.00 98.19 127 ASP A C 1
ATOM 980 O O . ASP A 1 127 ? -16.388 12.197 1.369 1.00 98.19 127 ASP A O 1
ATOM 984 N N . GLY A 1 128 ? -16.545 11.268 -0.674 1.00 96.75 128 GLY A N 1
ATOM 985 C CA . GLY A 1 128 ? -17.757 11.967 -1.097 1.00 96.75 128 GLY A CA 1
ATOM 986 C C . GLY A 1 128 ? -19.060 11.264 -0.706 1.00 96.75 128 GLY A C 1
ATOM 987 O O . GLY A 1 128 ? -20.133 11.813 -0.955 1.00 96.75 128 GLY A O 1
ATOM 988 N N . ASP A 1 129 ? -19.002 10.063 -0.120 1.00 98.06 129 ASP A N 1
ATOM 989 C CA . ASP A 1 129 ? -20.202 9.313 0.242 1.00 98.06 129 ASP A CA 1
ATOM 990 C C . ASP A 1 129 ? -20.770 9.791 1.596 1.00 98.06 129 ASP A C 1
ATOM 992 O O . ASP A 1 129 ? -20.090 9.693 2.623 1.00 98.06 129 ASP A O 1
ATOM 996 N N . PRO A 1 130 ? -22.019 10.295 1.638 1.00 97.62 130 PRO A N 1
ATOM 997 C CA . PRO A 1 130 ? -22.580 10.883 2.852 1.00 97.62 130 PRO A CA 1
ATOM 998 C C . PRO A 1 130 ? -22.812 9.863 3.977 1.00 97.62 130 PRO A C 1
ATOM 1000 O O . PRO A 1 130 ? -22.723 10.230 5.150 1.00 97.62 130 PRO A O 1
ATOM 1003 N N . GLU A 1 131 ? -23.084 8.593 3.654 1.00 97.75 131 GLU A N 1
ATOM 1004 C CA . GLU A 1 131 ? -23.239 7.532 4.656 1.00 97.75 131 GLU A CA 1
ATOM 1005 C C . GLU A 1 131 ? -21.881 7.231 5.301 1.00 97.75 131 GLU A C 1
ATOM 1007 O O . GLU A 1 131 ? -21.771 7.214 6.527 1.00 97.75 131 GLU A O 1
ATOM 1012 N N . LEU A 1 132 ? -20.819 7.085 4.502 1.00 98.31 132 LEU A N 1
ATOM 1013 C CA . LEU A 1 132 ? -19.465 6.859 5.015 1.00 98.31 132 LEU A CA 1
ATOM 1014 C C . LEU A 1 132 ? -18.934 8.037 5.829 1.00 98.31 132 LEU A C 1
ATOM 1016 O O . LEU A 1 132 ? -18.312 7.812 6.866 1.00 98.31 132 LEU A O 1
ATOM 1020 N N . VAL A 1 133 ? -19.195 9.275 5.405 1.00 98.06 133 VAL A N 1
ATOM 1021 C CA . VAL A 1 133 ? -18.831 10.475 6.176 1.00 98.06 133 VAL A CA 1
ATOM 1022 C C . VAL A 1 133 ? -19.546 10.491 7.528 1.00 98.06 133 VAL A C 1
ATOM 1024 O O . VAL A 1 133 ? -18.925 10.784 8.551 1.00 98.06 133 VAL A O 1
ATOM 1027 N N . SER A 1 134 ? -20.831 10.129 7.562 1.00 97.75 134 SER A N 1
ATOM 1028 C CA . SER A 1 134 ? -21.583 10.047 8.816 1.00 97.75 134 SER A CA 1
ATOM 1029 C C . SER A 1 134 ? -21.062 8.931 9.729 1.00 97.75 134 SER A C 1
ATOM 1031 O O . SER A 1 134 ? -20.854 9.173 10.918 1.00 97.75 134 SER A O 1
ATOM 1033 N N . LEU A 1 135 ? -20.800 7.736 9.190 1.00 98.56 135 LEU A N 1
ATOM 1034 C CA . LEU A 1 135 ? -20.241 6.608 9.945 1.00 98.56 135 LEU A CA 1
ATOM 1035 C C . LEU A 1 135 ? -18.829 6.908 10.471 1.00 98.56 135 LEU A C 1
ATOM 1037 O O . LEU A 1 135 ? -18.476 6.494 11.576 1.00 98.56 135 LEU A O 1
ATOM 1041 N N . ALA A 1 136 ? -18.028 7.660 9.711 1.00 98.44 136 ALA A N 1
ATOM 1042 C CA . ALA A 1 136 ? -16.686 8.061 10.115 1.00 98.44 136 ALA A CA 1
ATOM 1043 C C . ALA A 1 136 ? -16.688 8.941 11.377 1.00 98.44 136 ALA A C 1
ATOM 1045 O O . ALA A 1 136 ? -15.775 8.828 12.192 1.00 98.44 136 ALA A O 1
ATOM 1046 N N . ALA A 1 137 ? -17.716 9.769 11.593 1.00 96.94 137 ALA A N 1
ATOM 1047 C CA . ALA A 1 137 ? -17.831 10.567 12.816 1.00 96.94 137 ALA A CA 1
ATOM 1048 C C . ALA A 1 137 ? -17.981 9.680 14.067 1.00 96.94 137 ALA A C 1
ATOM 1050 O O . ALA A 1 137 ? -17.195 9.800 15.004 1.00 96.94 137 ALA A O 1
ATOM 1051 N N . GLY A 1 138 ? -18.912 8.719 14.049 1.00 97.75 138 GLY A N 1
ATOM 1052 C CA . GLY A 1 138 ? -19.100 7.786 15.170 1.00 97.75 138 GLY A CA 1
ATOM 1053 C C . GLY A 1 138 ? -17.876 6.896 15.416 1.00 97.75 138 GLY A C 1
ATOM 1054 O O . GLY A 1 138 ? -17.488 6.651 16.562 1.00 97.75 138 GLY A O 1
ATOM 1055 N N . PHE A 1 139 ? -17.211 6.469 14.340 1.00 98.50 139 PHE A N 1
ATOM 1056 C CA . PHE A 1 139 ? -15.950 5.738 14.429 1.00 98.50 139 PHE A CA 1
ATOM 1057 C C . PHE A 1 139 ? -14.852 6.583 15.112 1.00 98.50 139 PHE A C 1
ATOM 1059 O O . PHE A 1 139 ? -14.189 6.115 16.045 1.00 98.50 139 PHE A O 1
ATOM 1066 N N . ALA A 1 140 ? -14.689 7.843 14.703 1.00 98.62 140 ALA A N 1
ATOM 1067 C CA . ALA A 1 140 ? -13.727 8.774 15.289 1.00 98.62 140 ALA A CA 1
ATOM 1068 C C . ALA A 1 140 ? -13.982 9.045 16.782 1.00 98.62 140 ALA A C 1
ATOM 1070 O O . ALA A 1 140 ? -13.035 9.056 17.576 1.00 98.62 140 ALA A O 1
ATOM 1071 N N . ASP A 1 141 ? -15.242 9.212 17.179 1.00 98.56 141 ASP A N 1
ATOM 1072 C CA . ASP A 1 141 ? -15.618 9.428 18.578 1.00 98.56 141 ASP A CA 1
ATOM 1073 C C . ASP A 1 141 ? -15.258 8.214 19.445 1.00 98.56 141 ASP A C 1
ATOM 1075 O O . ASP A 1 141 ? -14.612 8.357 20.487 1.00 98.56 141 ASP A O 1
ATOM 1079 N N . CYS A 1 142 ? -15.583 7.001 18.983 1.00 98.75 142 CYS A N 1
ATOM 1080 C CA . CYS A 1 142 ? -15.235 5.764 19.688 1.00 98.75 142 CYS A CA 1
ATOM 1081 C C . CYS A 1 142 ? -13.717 5.611 19.874 1.00 98.75 142 CYS A C 1
ATOM 1083 O O . CYS A 1 142 ? -13.244 5.281 20.968 1.00 98.75 142 CYS A O 1
ATOM 1085 N N . LEU A 1 143 ? -12.935 5.896 18.827 1.00 98.69 143 LEU A N 1
ATOM 1086 C CA . LEU A 1 143 ? -11.473 5.883 18.897 1.00 98.69 143 LEU A CA 1
ATOM 1087 C C . LEU A 1 143 ? -10.937 6.907 19.905 1.00 98.69 143 LEU A C 1
ATOM 1089 O O . LEU A 1 143 ? -10.036 6.587 20.683 1.00 98.69 143 LEU A O 1
ATOM 1093 N N . THR A 1 144 ? -11.511 8.109 19.924 1.00 98.44 144 THR A N 1
ATOM 1094 C CA . THR A 1 144 ? -11.118 9.187 20.840 1.00 98.44 144 THR A CA 1
ATOM 1095 C C . THR A 1 144 ? -11.390 8.808 22.296 1.00 98.44 144 THR A C 1
ATOM 1097 O O . THR A 1 144 ? -10.511 8.968 23.141 1.00 98.44 144 THR A O 1
ATOM 1100 N N . VAL A 1 145 ? -12.553 8.215 22.594 1.00 98.56 145 VAL A N 1
ATOM 1101 C CA . VAL A 1 145 ? -12.891 7.691 23.935 1.00 98.56 145 VAL A CA 1
ATOM 1102 C C . VAL A 1 145 ? -11.907 6.606 24.385 1.00 98.56 145 VAL A C 1
ATOM 1104 O O . VAL A 1 145 ? -11.543 6.546 25.558 1.00 98.56 145 VAL A O 1
ATOM 1107 N N . LYS A 1 146 ? -11.423 5.773 23.458 1.00 98.06 146 LYS A N 1
ATOM 1108 C CA . LYS A 1 146 ? -10.376 4.774 23.728 1.00 98.06 146 LYS A CA 1
ATOM 1109 C C . LYS A 1 146 ? -8.961 5.365 23.834 1.00 98.06 146 LYS A C 1
ATOM 1111 O O . LYS A 1 146 ? -8.016 4.616 24.077 1.00 98.06 146 LYS A O 1
ATOM 1116 N N . GLY A 1 147 ? -8.804 6.679 23.672 1.00 98.06 147 GLY A N 1
ATOM 1117 C CA . GLY A 1 147 ? -7.533 7.389 23.813 1.00 98.06 147 GLY A CA 1
ATOM 1118 C C . GLY A 1 147 ? -6.675 7.432 22.547 1.00 98.06 147 GLY A C 1
ATOM 1119 O O . GLY A 1 147 ? -5.509 7.820 22.621 1.00 98.06 147 GLY A O 1
ATOM 1120 N N . TYR A 1 148 ? -7.211 7.052 21.384 1.00 98.19 148 TYR A N 1
ATOM 1121 C CA . TYR A 1 148 ? -6.494 7.185 20.117 1.00 98.19 148 TYR A CA 1
ATOM 1122 C C . TYR A 1 148 ? -6.612 8.610 19.575 1.00 98.19 148 TYR A C 1
ATOM 1124 O O . TYR A 1 148 ? -7.679 9.219 19.588 1.00 98.19 148 TYR A O 1
ATOM 1132 N N . LYS A 1 149 ? -5.511 9.137 19.034 1.00 96.50 149 LYS A N 1
ATOM 1133 C CA . LYS A 1 149 ? -5.515 10.431 18.348 1.00 96.50 149 LYS A CA 1
ATOM 1134 C C . LYS A 1 149 ? -6.242 10.317 17.008 1.00 96.50 149 LYS A C 1
ATOM 1136 O O . LYS A 1 149 ? -5.811 9.552 16.146 1.00 96.50 149 LYS A O 1
ATOM 1141 N N . VAL A 1 150 ? -7.267 11.141 16.806 1.00 97.69 150 VAL A N 1
ATOM 1142 C CA . VAL A 1 150 ? -7.955 11.303 15.520 1.00 97.69 150 VAL A CA 1
ATOM 1143 C C . VAL A 1 150 ? -7.708 12.717 14.997 1.00 97.69 150 VAL A C 1
ATOM 1145 O O . VAL A 1 150 ? -8.040 13.695 15.656 1.00 97.69 150 VAL A O 1
ATOM 1148 N N . SER A 1 151 ? -7.072 12.834 13.831 1.00 95.12 151 SER A N 1
ATOM 1149 C CA . SER A 1 151 ? -6.729 14.127 13.211 1.00 95.12 151 SER A CA 1
ATOM 1150 C C . SER A 1 151 ? -7.604 14.492 12.012 1.00 95.12 151 SER A C 1
ATOM 1152 O O . SER A 1 151 ? -7.502 15.604 11.507 1.00 95.12 151 SER A O 1
ATOM 1154 N N . SER A 1 152 ? -8.407 13.550 11.522 1.00 97.00 152 SER A N 1
ATOM 1155 C CA . SER A 1 152 ? -9.289 13.705 10.367 1.00 97.00 152 SER A CA 1
ATOM 1156 C C . SER A 1 152 ? -10.446 12.721 10.502 1.00 97.00 152 SER A C 1
ATOM 1158 O O . SER A 1 152 ? -10.238 11.588 10.938 1.00 97.00 152 SER A O 1
ATOM 1160 N N . THR A 1 153 ? -11.645 13.153 10.123 1.00 96.25 153 THR A N 1
ATOM 1161 C CA . THR A 1 153 ? -12.843 12.307 9.986 1.00 96.25 153 THR A CA 1
ATOM 1162 C C . THR A 1 153 ? -13.149 11.982 8.526 1.00 96.25 153 THR A C 1
ATOM 1164 O O . THR A 1 153 ? -14.175 11.375 8.232 1.00 96.25 153 THR A O 1
ATOM 1167 N N . ARG A 1 154 ? -12.266 12.359 7.591 1.00 98.12 154 ARG A N 1
ATOM 1168 C CA . ARG A 1 154 ? -12.376 11.932 6.196 1.00 98.12 154 ARG A CA 1
ATOM 1169 C C . ARG A 1 154 ? -12.266 10.399 6.140 1.00 98.12 154 ARG A C 1
ATOM 1171 O O . ARG A 1 154 ? -11.281 9.877 6.670 1.00 98.12 154 ARG A O 1
ATOM 1178 N N . PRO A 1 155 ? -13.223 9.678 5.524 1.00 98.56 155 PRO A N 1
ATOM 1179 C CA . PRO A 1 155 ? -13.262 8.215 5.524 1.00 98.56 155 PRO A CA 1
ATOM 1180 C C . PRO A 1 155 ? -11.927 7.529 5.202 1.00 98.56 155 PRO A C 1
ATOM 1182 O O . PRO A 1 155 ? -11.486 6.660 5.956 1.00 98.56 155 PRO A O 1
ATOM 1185 N N . THR A 1 156 ? -11.243 7.938 4.132 1.00 97.94 156 THR A N 1
ATOM 1186 C CA . THR A 1 156 ? -9.948 7.359 3.735 1.00 97.94 156 THR A CA 1
ATOM 1187 C C . THR A 1 156 ? -8.832 7.614 4.751 1.00 97.94 156 THR A C 1
ATOM 1189 O O . THR A 1 156 ? -8.033 6.716 5.027 1.00 97.94 156 THR A O 1
ATOM 1192 N N . ASP A 1 157 ? -8.773 8.805 5.355 1.00 97.94 157 ASP A N 1
ATOM 1193 C CA . ASP A 1 157 ? -7.793 9.108 6.405 1.00 97.94 157 ASP A CA 1
ATOM 1194 C C . ASP A 1 157 ? -8.066 8.299 7.666 1.00 97.94 157 ASP A C 1
ATOM 1196 O O . ASP A 1 157 ? -7.135 7.781 8.284 1.00 97.94 157 ASP A O 1
ATOM 1200 N N . LEU A 1 158 ? -9.338 8.190 8.050 1.00 98.06 158 LEU A N 1
ATOM 1201 C CA . LEU A 1 158 ? -9.733 7.507 9.270 1.00 98.06 158 LEU A CA 1
ATOM 1202 C C . LEU A 1 158 ? -9.462 6.000 9.177 1.00 98.06 158 LEU A C 1
ATOM 1204 O O . LEU A 1 158 ? -8.897 5.435 10.111 1.00 98.06 158 LEU A O 1
ATOM 1208 N N . ALA A 1 159 ? -9.760 5.379 8.029 1.00 97.31 159 ALA A N 1
ATOM 1209 C CA . ALA A 1 159 ? -9.452 3.973 7.756 1.00 97.31 159 ALA A CA 1
ATOM 1210 C C . ALA A 1 159 ? -7.941 3.672 7.806 1.00 97.31 159 ALA A C 1
ATOM 1212 O O . ALA A 1 159 ? -7.520 2.594 8.224 1.00 97.31 159 ALA A O 1
ATOM 1213 N N . ARG A 1 160 ? -7.105 4.632 7.390 1.00 96.94 160 ARG A N 1
ATOM 1214 C CA . ARG A 1 160 ? -5.644 4.483 7.324 1.00 96.94 160 ARG A CA 1
ATOM 1215 C C . ARG A 1 160 ? -4.925 4.886 8.617 1.00 96.94 160 ARG A C 1
ATOM 1217 O O . ARG A 1 160 ? -3.798 4.455 8.851 1.00 96.94 160 ARG A O 1
ATOM 1224 N N . ARG A 1 161 ? -5.569 5.674 9.482 1.00 97.56 161 ARG A N 1
ATOM 1225 C CA . ARG A 1 161 ? -4.998 6.261 10.708 1.00 97.56 161 ARG A CA 1
ATOM 1226 C C . ARG A 1 161 ? -4.222 5.256 11.559 1.00 97.56 161 ARG A C 1
ATOM 1228 O O . ARG A 1 161 ? -3.095 5.540 11.956 1.00 97.56 161 ARG A O 1
ATOM 1235 N N . GLY A 1 162 ? -4.821 4.106 11.870 1.00 97.44 162 GLY A N 1
ATOM 1236 C CA . GLY A 1 162 ? -4.183 3.100 12.721 1.00 97.44 162 GLY A CA 1
ATOM 1237 C C . GLY A 1 162 ? -2.876 2.575 12.124 1.00 97.44 162 GLY A C 1
ATOM 1238 O O . GLY A 1 162 ? -1.849 2.582 12.798 1.00 97.44 162 GLY A O 1
ATOM 1239 N N . HIS A 1 163 ? -2.903 2.219 10.839 1.00 96.56 163 HIS A N 1
ATOM 1240 C CA . HIS A 1 163 ? -1.720 1.808 10.087 1.00 96.56 163 HIS A CA 1
ATOM 1241 C C . HIS A 1 163 ? -0.657 2.917 10.045 1.00 96.56 163 HIS A C 1
ATOM 1243 O O . HIS A 1 163 ? 0.505 2.662 10.345 1.00 96.56 163 HIS A O 1
ATOM 1249 N N . ASP A 1 164 ? -1.041 4.155 9.724 1.00 96.44 164 ASP A N 1
ATOM 1250 C CA . ASP A 1 164 ? -0.119 5.293 9.635 1.00 96.44 164 ASP A CA 1
ATOM 1251 C C . ASP A 1 164 ? 0.608 5.597 10.946 1.00 96.44 164 ASP A C 1
ATOM 1253 O O . ASP A 1 164 ? 1.799 5.899 10.937 1.00 96.44 164 ASP A O 1
ATOM 1257 N N . GLU A 1 165 ? -0.096 5.567 12.079 1.00 96.31 165 GLU A N 1
ATOM 1258 C CA . GLU A 1 165 ? 0.520 5.848 13.378 1.00 96.31 165 GLU A CA 1
ATOM 1259 C C . GLU A 1 165 ? 1.546 4.772 13.755 1.00 96.31 165 GLU A C 1
ATOM 1261 O O . GLU A 1 165 ? 2.636 5.101 14.229 1.00 96.31 165 GLU A O 1
ATOM 1266 N N . ILE A 1 166 ? 1.247 3.503 13.467 1.00 97.19 166 ILE A N 1
ATOM 1267 C CA . ILE A 1 166 ? 2.173 2.387 13.696 1.00 97.19 166 ILE A CA 1
ATOM 1268 C C . ILE A 1 166 ? 3.349 2.434 12.710 1.00 97.19 166 ILE A C 1
ATOM 1270 O O . ILE A 1 166 ? 4.496 2.226 13.108 1.00 97.19 166 ILE A O 1
ATOM 1274 N N . LEU A 1 167 ? 3.108 2.775 11.441 1.00 95.25 167 LEU A N 1
ATOM 1275 C CA . LEU A 1 167 ? 4.171 2.959 10.453 1.00 95.25 167 LEU A CA 1
ATOM 1276 C C . LEU A 1 167 ? 5.130 4.081 10.873 1.00 95.25 167 LEU A C 1
ATOM 1278 O O . LEU A 1 167 ? 6.342 3.896 10.818 1.00 95.25 167 LEU A O 1
ATOM 1282 N N . LYS A 1 168 ? 4.615 5.209 11.381 1.00 93.88 168 LYS A N 1
ATOM 1283 C CA . LYS A 1 168 ? 5.449 6.294 11.932 1.00 93.88 168 LYS A CA 1
ATOM 1284 C C . LYS A 1 168 ? 6.282 5.838 13.131 1.00 93.88 168 LYS A C 1
ATOM 1286 O O . LYS A 1 168 ? 7.398 6.324 13.306 1.00 93.88 168 LYS A O 1
ATOM 1291 N N . GLU A 1 169 ? 5.753 4.964 13.990 1.00 94.62 169 GLU A N 1
ATOM 1292 C CA . GLU A 1 169 ? 6.530 4.359 15.082 1.00 94.62 169 GLU A CA 1
ATOM 1293 C C . GLU A 1 169 ? 7.665 3.496 14.519 1.00 94.62 169 GLU A C 1
ATOM 1295 O O . GLU A 1 169 ? 8.815 3.681 14.915 1.00 94.62 169 GLU A O 1
ATOM 1300 N N . SER A 1 170 ? 7.364 2.627 13.551 1.00 95.00 170 SER A N 1
ATOM 1301 C CA . SER A 1 170 ? 8.356 1.799 12.856 1.00 95.00 170 SER A CA 1
ATOM 1302 C C . SER A 1 170 ? 9.455 2.642 12.199 1.00 95.00 170 SER A C 1
ATOM 1304 O O . SER A 1 170 ? 10.635 2.396 12.442 1.00 95.00 170 SER A O 1
ATOM 1306 N N . ASP A 1 171 ? 9.090 3.683 11.447 1.00 93.19 171 ASP A N 1
ATOM 1307 C CA . ASP A 1 171 ? 10.047 4.584 10.793 1.00 93.19 171 ASP A CA 1
ATOM 1308 C C . ASP A 1 171 ? 10.964 5.282 11.807 1.00 93.19 171 ASP A C 1
ATOM 1310 O O . ASP A 1 171 ? 12.169 5.401 11.591 1.00 93.19 171 ASP A O 1
ATOM 1314 N N . LYS A 1 172 ? 10.426 5.711 12.957 1.00 92.69 172 LYS A N 1
ATOM 1315 C CA . LYS A 1 172 ? 11.232 6.305 14.039 1.00 92.69 172 LYS A CA 1
ATOM 1316 C C . LYS A 1 172 ? 12.204 5.314 14.665 1.00 92.69 172 LYS A C 1
ATOM 1318 O O . LYS A 1 172 ? 13.229 5.743 15.190 1.00 92.69 172 LYS A O 1
ATOM 1323 N N . LEU A 1 173 ? 11.869 4.026 14.694 1.00 93.81 173 LEU A N 1
ATOM 1324 C CA . LEU A 1 173 ? 12.781 2.994 15.177 1.00 93.81 173 LEU A CA 1
ATOM 1325 C C . LEU A 1 173 ? 13.910 2.787 14.174 1.00 93.81 173 LEU A C 1
ATOM 1327 O O . LEU A 1 173 ? 15.067 2.889 14.568 1.00 93.81 173 LEU A O 1
ATOM 1331 N N . GLY A 1 174 ? 13.584 2.583 12.897 1.00 92.69 174 GLY A N 1
ATOM 1332 C CA . GLY A 1 174 ? 14.599 2.330 11.879 1.00 92.69 174 GLY A CA 1
ATOM 1333 C C . GLY A 1 174 ? 15.489 3.540 11.626 1.00 92.69 174 GLY A C 1
ATOM 1334 O O . GLY A 1 174 ? 16.692 3.381 11.478 1.00 92.69 174 GLY A O 1
ATOM 1335 N N . ALA A 1 175 ? 14.957 4.765 11.682 1.00 92.12 175 ALA A N 1
ATOM 1336 C CA . ALA A 1 175 ? 15.755 5.979 11.503 1.00 92.12 175 ALA A CA 1
ATOM 1337 C C . ALA A 1 175 ? 16.896 6.121 12.529 1.00 92.12 175 ALA A C 1
ATOM 1339 O O . ALA A 1 175 ? 17.894 6.768 12.227 1.00 92.12 175 ALA A O 1
ATOM 1340 N N . LYS A 1 176 ? 16.786 5.505 13.719 1.00 91.88 176 LYS A N 1
ATOM 1341 C CA . LYS A 1 176 ? 17.858 5.497 14.735 1.00 91.88 176 LYS A CA 1
ATOM 1342 C C . LYS A 1 176 ? 19.067 4.652 14.334 1.00 91.88 176 LYS A C 1
ATOM 1344 O O . LYS A 1 176 ? 20.118 4.794 14.946 1.00 91.88 176 LYS A O 1
ATOM 1349 N N . GLU A 1 177 ? 18.917 3.773 13.347 1.00 91.25 177 GLU A N 1
ATOM 1350 C CA . GLU A 1 177 ? 19.993 2.926 12.822 1.00 91.25 177 GLU A CA 1
ATOM 1351 C C . GLU A 1 177 ? 20.848 3.659 11.769 1.00 91.25 177 GLU A C 1
ATOM 1353 O O . GLU A 1 177 ? 21.828 3.100 11.282 1.00 91.25 177 GLU A O 1
ATOM 1358 N N . PHE A 1 178 ? 20.505 4.907 11.418 1.00 88.25 178 PHE A N 1
ATOM 1359 C CA . PHE A 1 178 ? 21.187 5.691 10.387 1.00 88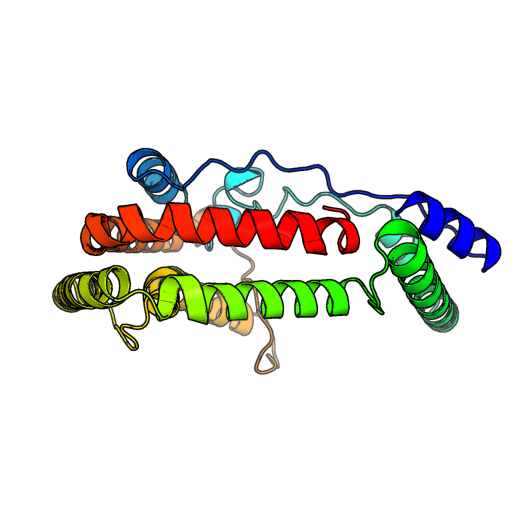.25 178 PHE A CA 1
ATOM 1360 C C . PHE A 1 178 ? 21.703 7.022 10.945 1.00 88.25 178 PHE A C 1
ATOM 1362 O O . PHE A 1 178 ? 20.977 7.737 11.629 1.00 88.25 178 PHE A O 1
ATOM 1369 N N . ASP A 1 179 ? 22.928 7.405 10.572 1.00 85.44 179 ASP A N 1
ATOM 1370 C CA . ASP A 1 179 ? 23.561 8.644 11.057 1.00 85.44 179 ASP A CA 1
ATOM 1371 C C . ASP A 1 179 ? 22.903 9.926 10.516 1.00 85.44 179 ASP A C 1
ATOM 1373 O O . ASP A 1 179 ? 22.952 10.972 11.155 1.00 85.44 179 ASP A O 1
ATOM 1377 N N . ASN A 1 180 ? 22.292 9.865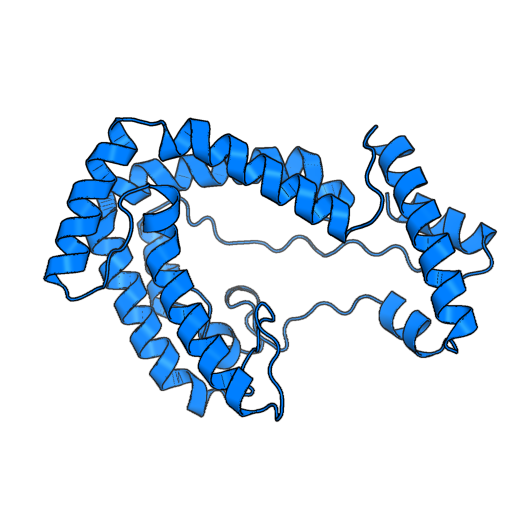 9.326 1.00 84.81 180 ASN A N 1
ATOM 1378 C CA . ASN A 1 180 ? 21.665 11.010 8.654 1.00 84.81 180 ASN A CA 1
ATOM 1379 C C . ASN A 1 180 ? 20.376 10.587 7.923 1.00 84.81 180 ASN A C 1
ATOM 1381 O O . ASN A 1 180 ? 20.359 10.527 6.685 1.00 84.81 180 ASN A O 1
ATOM 1385 N N . PRO A 1 181 ? 19.296 10.257 8.657 1.00 85.38 181 PRO A N 1
ATOM 1386 C CA . PRO A 1 181 ? 18.028 9.899 8.043 1.00 85.38 181 PRO A CA 1
ATOM 1387 C C . PRO A 1 181 ? 17.455 11.109 7.292 1.00 85.38 181 PRO A C 1
ATOM 1389 O O . PRO A 1 181 ? 17.349 12.217 7.820 1.00 85.38 181 PRO A O 1
ATOM 1392 N N . LYS A 1 182 ? 17.097 10.905 6.027 1.00 84.19 182 LYS A N 1
ATOM 1393 C CA . LYS A 1 182 ? 16.525 11.924 5.151 1.00 84.19 182 LYS A CA 1
ATOM 1394 C C . LYS A 1 182 ? 15.015 12.025 5.385 1.00 84.19 182 LYS A C 1
ATOM 1396 O O . LYS A 1 182 ? 14.341 10.995 5.420 1.00 84.19 182 LYS A O 1
ATOM 1401 N N . PRO A 1 183 ? 14.456 13.244 5.475 1.00 77.94 183 PRO A N 1
ATOM 1402 C CA . PRO A 1 183 ? 13.011 13.429 5.519 1.00 77.94 183 PRO A CA 1
ATOM 1403 C C . PRO A 1 183 ? 12.325 12.787 4.307 1.00 77.94 183 PRO A C 1
ATOM 1405 O O . PRO A 1 183 ? 12.818 12.893 3.185 1.00 77.94 183 PRO A O 1
ATOM 1408 N N . GLY A 1 184 ? 11.182 12.139 4.536 1.00 74.00 184 GLY A N 1
ATOM 1409 C CA . GLY A 1 184 ? 10.387 11.509 3.475 1.00 74.00 184 GLY A CA 1
ATOM 1410 C C . GLY A 1 184 ? 10.906 10.153 2.985 1.00 74.00 184 GLY A C 1
ATOM 1411 O O . GLY A 1 184 ? 10.345 9.609 2.040 1.00 74.00 184 GLY A O 1
ATOM 1412 N N . VAL A 1 185 ? 11.948 9.597 3.612 1.00 80.81 185 VAL A N 1
ATOM 1413 C CA . VAL A 1 185 ? 12.409 8.224 3.365 1.00 80.81 185 VAL A CA 1
ATOM 1414 C C . VAL A 1 185 ? 11.884 7.313 4.473 1.00 80.81 185 VAL A C 1
ATOM 1416 O O . VAL A 1 185 ? 12.004 7.645 5.651 1.00 80.81 185 VAL A O 1
ATOM 1419 N N . HIS A 1 186 ? 11.308 6.172 4.093 1.00 82.44 186 HIS A N 1
ATOM 1420 C CA . HIS A 1 186 ? 10.914 5.132 5.042 1.00 82.44 186 HIS A CA 1
ATOM 1421 C C . HIS A 1 186 ? 12.137 4.349 5.515 1.00 82.44 186 HIS A C 1
ATOM 1423 O O . HIS A 1 186 ? 12.947 3.892 4.703 1.00 82.44 186 HIS A O 1
ATOM 1429 N N . TYR A 1 187 ? 12.242 4.171 6.827 1.00 84.00 187 TYR A N 1
ATOM 1430 C CA . TYR A 1 187 ? 13.346 3.475 7.477 1.00 84.00 187 TYR A CA 1
ATOM 1431 C C . TYR A 1 187 ? 12.775 2.293 8.252 1.00 84.00 187 TYR A C 1
ATOM 1433 O O . TYR A 1 187 ? 12.363 2.426 9.401 1.00 84.00 187 TYR A O 1
ATOM 1441 N N . GLY A 1 188 ? 12.729 1.125 7.612 1.00 86.25 188 GLY A N 1
ATOM 1442 C CA . GLY A 1 188 ? 12.332 -0.107 8.292 1.00 86.25 188 GLY A CA 1
ATOM 1443 C C . GLY A 1 188 ? 13.382 -0.507 9.338 1.00 86.25 188 GLY A C 1
ATOM 1444 O O . GLY A 1 188 ? 14.562 -0.534 8.991 1.00 86.25 188 GLY A O 1
ATOM 1445 N N . PRO A 1 189 ? 12.996 -0.810 10.591 1.00 92.25 189 PRO A N 1
ATOM 1446 C CA . PRO A 1 189 ? 13.943 -1.208 11.625 1.00 92.25 189 PRO A CA 1
ATOM 1447 C C . PRO A 1 189 ? 14.441 -2.640 11.416 1.00 92.25 189 PRO A C 1
ATOM 1449 O O . PRO A 1 189 ? 13.713 -3.513 10.933 1.00 92.25 189 PRO A O 1
ATOM 1452 N N . THR A 1 190 ? 15.661 -2.916 11.865 1.00 93.12 190 THR A N 1
ATOM 1453 C CA . THR A 1 190 ? 16.222 -4.267 11.885 1.00 93.12 190 THR A CA 1
ATOM 1454 C C . THR A 1 190 ? 15.861 -4.945 13.206 1.00 93.12 190 THR A C 1
ATOM 1456 O O . THR A 1 190 ? 16.587 -4.865 14.196 1.00 93.12 190 THR A O 1
ATOM 1459 N N . LEU A 1 191 ? 14.712 -5.625 13.240 1.00 94.88 191 LEU A N 1
ATOM 1460 C CA . LEU A 1 191 ? 14.213 -6.307 14.439 1.00 94.88 191 LEU A CA 1
ATOM 1461 C C . LEU A 1 191 ? 14.239 -7.828 14.289 1.00 94.88 191 LEU A C 1
ATOM 1463 O O . LEU A 1 191 ? 13.735 -8.377 13.309 1.00 94.88 191 LEU A O 1
ATOM 1467 N N . SER A 1 192 ? 14.737 -8.517 15.318 1.00 96.31 192 SER A N 1
ATOM 1468 C CA . SER A 1 192 ? 14.475 -9.948 15.494 1.00 96.31 192 SER A CA 1
ATOM 1469 C C . SER A 1 192 ? 12.996 -10.199 15.839 1.00 96.31 192 SER A C 1
ATOM 1471 O O . SER A 1 192 ? 12.335 -9.316 16.401 1.00 96.31 192 SER A O 1
ATOM 1473 N N . PRO A 1 193 ? 12.472 -11.422 15.621 1.00 97.50 193 PRO A N 1
ATOM 1474 C CA . PRO A 1 193 ? 11.100 -11.759 16.003 1.00 97.50 193 PRO A CA 1
ATOM 1475 C C . PRO A 1 193 ? 10.780 -11.485 17.480 1.00 97.50 193 PRO A C 1
ATOM 1477 O O . PRO A 1 193 ? 9.669 -11.078 17.814 1.00 97.50 193 PRO A O 1
ATOM 1480 N N . ALA A 1 194 ? 11.753 -11.685 18.376 1.00 97.75 194 ALA A N 1
ATOM 1481 C CA . ALA A 1 194 ? 11.590 -11.421 19.804 1.00 97.75 194 ALA A CA 1
ATOM 1482 C C . ALA A 1 194 ? 11.481 -9.918 20.107 1.00 97.75 194 ALA A C 1
ATOM 1484 O O . ALA A 1 194 ? 10.638 -9.520 20.906 1.00 97.75 194 ALA A O 1
ATOM 1485 N N . GLN A 1 195 ? 12.282 -9.082 19.439 1.00 97.88 195 GLN A N 1
ATOM 1486 C CA . GLN A 1 195 ? 12.236 -7.625 19.602 1.00 97.88 195 GLN A CA 1
ATOM 1487 C C . GLN A 1 195 ? 10.966 -7.011 19.007 1.00 97.88 195 GLN A C 1
ATOM 1489 O O . GLN A 1 195 ? 10.463 -6.032 19.548 1.00 97.88 195 GLN A O 1
ATOM 1494 N N . ALA A 1 196 ? 10.435 -7.578 17.920 1.00 97.75 196 ALA A N 1
ATOM 1495 C CA . ALA A 1 196 ? 9.227 -7.081 17.264 1.00 97.75 196 ALA A CA 1
ATOM 1496 C C . ALA A 1 196 ? 7.925 -7.458 17.996 1.00 97.75 196 ALA A C 1
ATOM 1498 O O . ALA A 1 196 ? 6.926 -6.750 17.874 1.00 97.75 196 ALA A O 1
ATOM 1499 N N . ARG A 1 197 ? 7.918 -8.545 18.779 1.00 98.31 197 ARG A N 1
ATOM 1500 C CA . ARG A 1 197 ? 6.702 -9.079 19.419 1.00 98.31 197 ARG A CA 1
ATOM 1501 C C . ARG A 1 197 ? 5.954 -8.067 20.304 1.00 98.31 197 ARG A C 1
ATOM 1503 O O . ARG A 1 197 ? 4.748 -7.941 20.107 1.00 98.31 197 ARG A O 1
ATOM 1510 N N . PRO A 1 198 ? 6.604 -7.285 21.189 1.00 98.38 198 PRO A N 1
ATOM 1511 C CA . PRO A 1 198 ? 5.894 -6.293 21.999 1.00 98.38 198 PRO A CA 1
ATOM 1512 C C . PRO A 1 198 ? 5.265 -5.165 21.170 1.00 98.38 198 PRO A C 1
ATOM 1514 O O . PRO A 1 198 ? 4.272 -4.571 21.587 1.00 98.38 198 PRO A O 1
ATOM 1517 N N . TYR A 1 199 ? 5.846 -4.837 20.011 1.00 98.25 199 TYR A N 1
ATOM 1518 C CA . TYR A 1 199 ? 5.270 -3.859 19.088 1.00 98.25 199 TYR A CA 1
ATOM 1519 C C . TYR A 1 199 ? 4.048 -4.439 18.378 1.00 98.25 199 TYR A C 1
ATOM 1521 O O . TYR A 1 199 ? 3.003 -3.794 18.344 1.00 98.25 199 TYR A O 1
ATOM 1529 N N . LEU A 1 200 ? 4.144 -5.688 17.907 1.00 98.56 200 LEU A N 1
ATOM 1530 C CA . LEU A 1 200 ? 3.015 -6.399 17.311 1.00 98.56 200 LEU A CA 1
ATOM 1531 C C . LEU A 1 200 ? 1.846 -6.550 18.297 1.00 98.56 200 LEU A C 1
ATOM 1533 O O . LEU A 1 200 ? 0.701 -6.375 17.907 1.00 98.56 200 LEU A O 1
ATOM 1537 N N . GLU A 1 201 ? 2.095 -6.829 19.577 1.00 98.56 201 GLU A N 1
ATOM 1538 C CA . GLU A 1 201 ? 1.029 -6.920 20.587 1.00 98.56 201 GLU A CA 1
ATOM 1539 C C . GLU A 1 201 ? 0.248 -5.601 20.729 1.00 98.56 201 GLU A C 1
ATOM 1541 O O . GLU A 1 201 ? -0.986 -5.606 20.788 1.00 98.56 201 GLU A O 1
ATOM 1546 N N . ARG A 1 202 ? 0.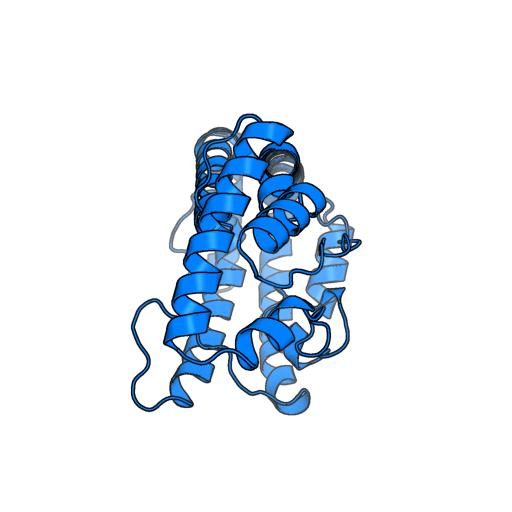948 -4.456 20.717 1.00 98.25 202 ARG A N 1
ATOM 1547 C CA . ARG A 1 202 ? 0.306 -3.129 20.715 1.00 98.25 202 ARG A CA 1
ATOM 1548 C C . ARG A 1 202 ? -0.434 -2.856 19.411 1.00 98.25 202 ARG A C 1
ATOM 1550 O O . ARG A 1 202 ? -1.548 -2.337 19.442 1.00 98.25 202 ARG A O 1
ATOM 1557 N N . GLU A 1 203 ? 0.165 -3.228 18.286 1.00 98.50 203 GLU A N 1
ATOM 1558 C CA . GLU A 1 203 ? -0.430 -3.093 16.961 1.00 98.50 203 GLU A CA 1
ATOM 1559 C C . GLU A 1 203 ? -1.725 -3.910 16.836 1.00 98.50 203 GLU A C 1
ATOM 1561 O O . GLU A 1 203 ? -2.733 -3.378 16.382 1.00 98.50 203 GLU A O 1
ATOM 1566 N N . ILE A 1 204 ? -1.738 -5.165 17.298 1.00 98.81 204 ILE A N 1
ATOM 1567 C CA . ILE A 1 204 ? -2.928 -6.029 17.334 1.00 98.81 204 ILE A CA 1
ATOM 1568 C C . ILE A 1 204 ? -4.018 -5.378 18.178 1.00 98.81 204 ILE A C 1
ATOM 1570 O O . ILE A 1 204 ? -5.158 -5.267 17.728 1.00 98.81 204 ILE A O 1
ATOM 1574 N N . LYS A 1 205 ? -3.683 -4.898 19.382 1.00 98.62 205 LYS A N 1
ATOM 1575 C CA . LYS A 1 205 ? -4.658 -4.201 20.226 1.00 98.62 205 LYS A CA 1
ATOM 1576 C C . LYS A 1 205 ? -5.258 -2.990 19.504 1.00 98.62 205 LYS A C 1
ATOM 1578 O O . LYS A 1 205 ? -6.480 -2.857 19.475 1.00 98.62 205 LYS A O 1
ATOM 1583 N N . ALA A 1 206 ? -4.418 -2.144 18.909 1.00 98.62 206 ALA A N 1
ATOM 1584 C CA . ALA A 1 206 ? -4.868 -0.969 18.171 1.00 98.62 206 ALA A CA 1
ATOM 1585 C C . ALA A 1 206 ? -5.739 -1.345 16.966 1.00 98.62 206 ALA A C 1
ATOM 1587 O O . ALA A 1 206 ? -6.771 -0.721 16.745 1.00 98.62 206 ALA A O 1
ATOM 1588 N N . ALA A 1 207 ? -5.368 -2.388 16.223 1.00 98.56 207 ALA A N 1
ATOM 1589 C CA . ALA A 1 207 ? -6.110 -2.867 15.065 1.00 98.56 207 ALA A CA 1
ATOM 1590 C C . ALA A 1 207 ? -7.482 -3.444 15.438 1.00 98.56 207 ALA A C 1
ATOM 1592 O O . ALA A 1 207 ? -8.454 -3.233 14.710 1.00 98.56 207 ALA A O 1
ATOM 1593 N N . LEU A 1 208 ? -7.587 -4.144 16.570 1.00 98.75 208 LEU A N 1
ATOM 1594 C CA . LEU A 1 208 ? -8.857 -4.683 17.057 1.00 98.75 208 LEU A CA 1
ATOM 1595 C C . LEU A 1 208 ? -9.767 -3.598 17.632 1.00 98.75 208 LEU A C 1
ATOM 1597 O O . LEU A 1 208 ? -10.959 -3.609 17.342 1.00 98.75 208 LEU A O 1
ATOM 1601 N N . ASP A 1 209 ? -9.219 -2.647 18.392 1.00 98.75 209 ASP A N 1
ATOM 1602 C CA . ASP A 1 209 ? -9.982 -1.482 18.854 1.00 98.75 209 ASP A CA 1
ATOM 1603 C C . ASP A 1 209 ? -10.502 -0.653 17.667 1.00 98.75 209 ASP A C 1
ATOM 1605 O O . ASP A 1 209 ? -11.654 -0.225 17.671 1.00 98.75 209 ASP A O 1
ATOM 1609 N N . ASP A 1 210 ? -9.669 -0.469 16.640 1.00 98.56 210 ASP A N 1
ATOM 1610 C CA . ASP A 1 210 ? -10.021 0.205 15.391 1.00 98.56 210 ASP A CA 1
ATOM 1611 C C . ASP A 1 210 ? -11.130 -0.530 14.629 1.00 98.56 210 ASP A C 1
ATOM 1613 O O . ASP A 1 210 ? -12.110 0.089 14.223 1.00 98.56 210 ASP A O 1
ATOM 1617 N N . LEU A 1 211 ? -11.025 -1.856 14.500 1.00 98.19 211 LEU A N 1
ATOM 1618 C CA . LEU A 1 211 ? -12.043 -2.661 13.826 1.00 98.19 211 LEU A CA 1
ATOM 1619 C C . LEU A 1 211 ? -13.378 -2.630 14.575 1.00 98.19 211 LEU A C 1
ATOM 1621 O O . LEU A 1 211 ? -14.432 -2.570 13.948 1.00 98.19 211 LEU A O 1
ATOM 1625 N N . GLU A 1 212 ? -13.338 -2.677 15.906 1.00 98.44 212 GLU A N 1
ATOM 1626 C CA . GLU A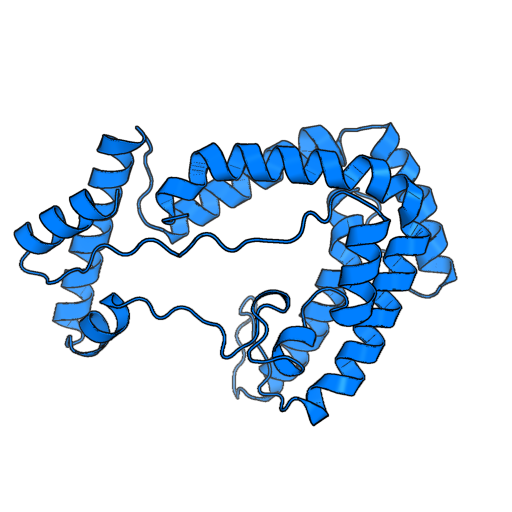 1 212 ? -14.547 -2.669 16.722 1.00 98.44 212 GLU A CA 1
ATOM 1627 C C . GLU A 1 212 ? -15.244 -1.308 16.684 1.00 98.44 212 GLU A C 1
ATOM 1629 O O . GLU A 1 212 ? -16.444 -1.243 16.429 1.00 98.44 212 GLU A O 1
ATOM 1634 N N . CYS A 1 213 ? -14.495 -0.214 16.853 1.00 98.62 213 CYS A N 1
ATOM 1635 C CA . CYS A 1 213 ? -15.052 1.132 16.732 1.00 98.62 213 CYS A CA 1
ATOM 1636 C C . CYS A 1 213 ? -15.563 1.434 15.316 1.00 98.62 213 CYS A C 1
ATOM 1638 O O . CYS A 1 213 ? -16.529 2.174 15.154 1.00 98.62 213 CYS A O 1
ATOM 1640 N N . GLY A 1 214 ? -14.916 0.876 14.292 1.00 98.00 214 GLY A N 1
ATOM 1641 C CA . GLY A 1 214 ? -15.253 1.087 12.889 1.00 98.00 214 GLY A CA 1
ATOM 1642 C C . GLY A 1 214 ? -16.164 0.016 12.298 1.00 98.00 214 GLY A C 1
ATOM 1643 O O . GLY A 1 214 ? -16.242 -0.071 11.080 1.00 98.00 214 GLY A O 1
ATOM 1644 N N . LYS A 1 215 ? -16.823 -0.833 13.094 1.00 97.69 215 LYS A N 1
ATOM 1645 C CA . LYS A 1 215 ? -17.530 -2.022 12.583 1.00 97.69 215 LYS A CA 1
ATOM 1646 C C . LYS A 1 215 ? -18.531 -1.712 11.463 1.00 97.69 215 LYS A C 1
ATOM 1648 O O . LYS A 1 215 ? -18.480 -2.334 10.402 1.00 97.69 215 LYS A O 1
ATOM 1653 N N . GLU A 1 216 ? -19.421 -0.749 11.685 1.00 97.62 216 GLU A N 1
ATOM 1654 C CA . GLU A 1 216 ? -20.417 -0.327 10.689 1.00 97.62 216 GLU A CA 1
ATOM 1655 C C . GLU A 1 216 ? -19.765 0.418 9.519 1.00 97.62 216 GLU A C 1
ATOM 1657 O O . GLU A 1 216 ? -20.108 0.186 8.359 1.00 97.62 216 GLU A O 1
ATOM 1662 N N . PHE A 1 217 ? -18.757 1.243 9.817 1.00 98.44 217 PHE A N 1
ATOM 1663 C CA . PHE A 1 217 ? -17.954 1.940 8.818 1.00 98.44 217 PHE A CA 1
ATOM 1664 C C . PHE A 1 217 ? -17.282 0.957 7.844 1.00 98.44 217 PHE A C 1
ATOM 1666 O O . PHE A 1 217 ? -17.468 1.067 6.635 1.00 98.44 217 PHE A O 1
ATOM 1673 N N . TYR A 1 218 ? -16.561 -0.052 8.341 1.00 97.88 218 TYR A N 1
ATOM 1674 C CA . TYR A 1 218 ? -15.845 -1.032 7.522 1.00 97.88 218 TYR A CA 1
ATOM 1675 C C . TYR A 1 218 ? -16.779 -1.934 6.718 1.00 97.88 218 TYR A C 1
ATOM 1677 O O . TYR A 1 218 ? -16.435 -2.283 5.589 1.00 97.88 218 TYR A O 1
ATOM 1685 N N . ALA A 1 219 ? -17.976 -2.240 7.228 1.00 96.69 219 ALA A N 1
ATOM 1686 C CA . ALA A 1 219 ? -18.988 -2.979 6.472 1.00 96.69 219 ALA A CA 1
ATOM 1687 C C . ALA A 1 219 ? -19.419 -2.251 5.182 1.00 96.69 219 ALA A C 1
ATOM 1689 O O . ALA A 1 219 ? -19.851 -2.893 4.222 1.00 96.69 219 ALA A O 1
ATOM 1690 N N . ARG A 1 220 ? -19.293 -0.918 5.139 1.00 96.38 220 ARG A N 1
ATOM 1691 C CA . ARG A 1 220 ? -19.550 -0.093 3.947 1.00 96.38 220 ARG A CA 1
ATOM 1692 C C . ARG A 1 220 ? -18.279 0.255 3.178 1.00 96.38 220 ARG A C 1
ATOM 1694 O O . ARG A 1 220 ? -18.278 0.221 1.949 1.00 96.38 220 ARG A O 1
ATOM 1701 N N . TYR A 1 221 ? -17.207 0.576 3.894 1.00 97.56 221 TYR A N 1
ATOM 1702 C CA . TYR A 1 221 ? -15.943 1.042 3.334 1.00 97.56 221 TYR A CA 1
ATOM 1703 C C . TYR A 1 221 ? -15.192 -0.075 2.604 1.00 97.56 221 TYR A C 1
ATOM 1705 O O . TYR A 1 221 ? -14.774 0.115 1.463 1.00 97.56 221 TYR A O 1
ATOM 1713 N N . ALA A 1 222 ? -15.031 -1.249 3.226 1.00 95.94 222 ALA A N 1
ATOM 1714 C CA . ALA A 1 222 ? -14.112 -2.273 2.729 1.00 95.94 222 ALA A CA 1
ATOM 1715 C C . ALA A 1 222 ? -14.518 -2.853 1.358 1.00 95.94 222 ALA A C 1
ATOM 1717 O O . ALA A 1 222 ? -13.651 -2.925 0.486 1.00 95.94 222 ALA A O 1
ATOM 1718 N N . PRO A 1 223 ? -15.801 -3.178 1.083 1.00 94.50 223 PRO A N 1
ATOM 1719 C CA . PRO A 1 223 ? -16.212 -3.616 -0.254 1.00 94.50 223 PRO A CA 1
ATOM 1720 C C . PRO A 1 223 ? -16.003 -2.545 -1.334 1.00 94.50 223 PRO A C 1
ATOM 1722 O O . PRO A 1 223 ? -15.633 -2.867 -2.463 1.00 94.50 223 PRO A O 1
ATOM 1725 N N . ARG A 1 224 ? -16.205 -1.262 -0.999 1.00 95.88 224 ARG A N 1
ATOM 1726 C CA . ARG A 1 224 ? -15.998 -0.146 -1.937 1.00 95.88 224 ARG A CA 1
ATOM 1727 C C . ARG A 1 224 ? -14.522 0.067 -2.241 1.00 95.88 224 ARG A C 1
ATOM 1729 O O . ARG A 1 224 ? -14.158 0.164 -3.409 1.00 95.88 224 ARG A O 1
ATOM 1736 N N . GLN A 1 225 ? -13.675 0.073 -1.213 1.00 96.06 225 GLN A N 1
ATOM 1737 C CA . GLN A 1 225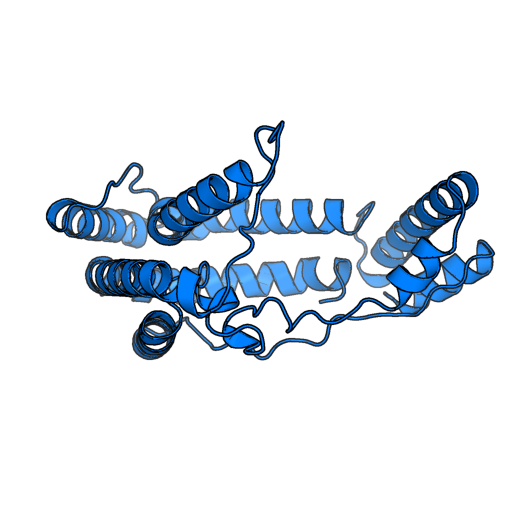 ? -12.228 0.156 -1.394 1.00 96.06 225 GLN A CA 1
ATOM 1738 C C . GLN A 1 225 ? -11.718 -1.025 -2.230 1.00 96.06 225 GLN A C 1
ATOM 1740 O O . GLN A 1 225 ? -11.000 -0.809 -3.199 1.00 96.06 225 GLN A O 1
ATOM 1745 N N . ALA A 1 226 ? -12.173 -2.251 -1.947 1.00 94.19 226 ALA A N 1
ATOM 1746 C CA . ALA A 1 226 ? -11.810 -3.430 -2.732 1.00 94.19 226 ALA A CA 1
ATOM 1747 C C . ALA A 1 226 ? -12.229 -3.312 -4.210 1.00 94.19 226 ALA A C 1
ATOM 1749 O O . ALA A 1 226 ? -11.480 -3.714 -5.100 1.00 94.19 226 ALA A O 1
ATOM 1750 N N . ALA A 1 227 ? -13.399 -2.730 -4.497 1.00 95.06 227 ALA A N 1
ATOM 1751 C CA . ALA A 1 227 ? -13.846 -2.487 -5.868 1.00 95.06 227 ALA A CA 1
ATOM 1752 C C . ALA A 1 227 ? -12.989 -1.431 -6.592 1.00 95.06 227 ALA A C 1
ATOM 1754 O O . ALA A 1 227 ? -12.669 -1.608 -7.772 1.00 95.06 227 ALA A O 1
ATOM 1755 N N . ILE A 1 228 ? -12.591 -0.357 -5.901 1.00 96.56 228 ILE A N 1
ATOM 1756 C CA . ILE A 1 228 ? -11.655 0.648 -6.430 1.00 96.56 228 ILE A CA 1
ATOM 1757 C C . ILE A 1 228 ? -10.304 -0.002 -6.721 1.00 96.56 228 ILE A C 1
ATOM 1759 O O . ILE A 1 228 ? -9.803 0.115 -7.840 1.00 96.56 228 ILE A O 1
ATOM 1763 N N . ASP A 1 229 ? -9.755 -0.737 -5.755 1.00 93.81 229 ASP A N 1
ATOM 1764 C CA . ASP A 1 229 ? -8.469 -1.416 -5.886 1.00 93.81 229 ASP A CA 1
ATOM 1765 C C . ASP A 1 229 ? -8.492 -2.399 -7.058 1.00 93.81 229 ASP A C 1
ATOM 1767 O O . ASP A 1 229 ? -7.580 -2.390 -7.878 1.00 93.81 229 ASP A O 1
ATOM 1771 N N . ALA A 1 230 ? -9.559 -3.189 -7.214 1.00 93.44 230 ALA A N 1
ATOM 1772 C CA . ALA A 1 230 ? -9.710 -4.108 -8.339 1.00 93.44 230 ALA A CA 1
ATOM 1773 C C . ALA A 1 230 ? -9.750 -3.381 -9.694 1.00 93.44 230 ALA A C 1
ATOM 1775 O O . ALA A 1 230 ? -9.083 -3.805 -10.637 1.00 93.44 230 ALA A O 1
ATOM 1776 N N . ARG A 1 231 ? -10.497 -2.272 -9.810 1.00 95.31 231 ARG A N 1
ATOM 1777 C CA . ARG A 1 231 ? -10.562 -1.470 -11.048 1.00 95.31 231 ARG A CA 1
ATOM 1778 C C . ARG A 1 231 ? -9.199 -0.894 -11.409 1.00 95.31 231 ARG A C 1
ATOM 1780 O O . ARG A 1 231 ? -8.754 -1.020 -12.546 1.00 95.31 231 ARG A O 1
ATOM 1787 N N . VAL A 1 232 ? -8.533 -0.299 -10.427 1.00 95.06 232 VAL A N 1
ATOM 1788 C CA . VAL A 1 232 ? -7.228 0.332 -10.597 1.00 95.06 232 VAL A CA 1
ATOM 1789 C C . VAL A 1 232 ? -6.148 -0.710 -10.902 1.00 95.06 232 VAL A C 1
ATOM 1791 O O . VAL A 1 232 ? -5.344 -0.504 -11.807 1.00 95.06 232 VAL A O 1
ATOM 1794 N N . MET A 1 233 ? -6.157 -1.859 -10.224 1.00 91.94 233 MET A N 1
ATOM 1795 C CA . MET A 1 233 ? -5.241 -2.967 -10.501 1.00 91.94 233 MET A CA 1
ATOM 1796 C C . MET A 1 233 ? -5.472 -3.585 -11.879 1.00 91.94 233 MET A C 1
ATOM 1798 O O . MET A 1 233 ? -4.503 -3.874 -12.570 1.00 91.94 233 MET A O 1
ATOM 1802 N N . ASN A 1 234 ? -6.719 -3.739 -12.326 1.00 92.19 234 ASN A N 1
ATOM 1803 C CA . ASN A 1 234 ? -6.997 -4.224 -13.681 1.00 92.19 234 ASN A CA 1
ATOM 1804 C C . ASN A 1 234 ? -6.473 -3.260 -14.754 1.00 92.19 234 ASN A C 1
ATOM 1806 O O . ASN A 1 234 ? -6.040 -3.694 -15.819 1.00 92.19 234 ASN A O 1
ATOM 1810 N N . GLU A 1 235 ? -6.507 -1.957 -14.479 1.00 91.31 235 GLU A N 1
ATOM 1811 C CA . GLU A 1 235 ? -6.065 -0.940 -15.426 1.00 91.31 235 GLU A CA 1
ATOM 1812 C C . GLU A 1 235 ? -4.538 -0.736 -15.419 1.00 91.31 235 GLU A C 1
ATOM 1814 O O . GLU A 1 235 ? -3.923 -0.644 -16.483 1.00 91.31 235 GLU A O 1
ATOM 1819 N N . TYR A 1 236 ? -3.919 -0.655 -14.240 1.00 92.00 236 TYR A N 1
ATOM 1820 C CA . TYR A 1 236 ? -2.515 -0.261 -14.071 1.00 92.00 236 TYR A CA 1
ATOM 1821 C C . TYR A 1 236 ? -1.602 -1.395 -13.585 1.00 92.00 236 TYR A C 1
ATOM 1823 O O . TYR A 1 236 ? -0.392 -1.320 -13.786 1.00 92.00 236 TYR A O 1
ATOM 1831 N N . GLY A 1 237 ? -2.143 -2.465 -12.999 1.00 89.31 237 GLY A N 1
ATOM 1832 C CA . GLY A 1 237 ? -1.385 -3.640 -12.543 1.00 89.31 237 GLY A CA 1
ATOM 1833 C C . GLY A 1 237 ? -0.473 -4.246 -13.616 1.00 89.31 237 GLY A C 1
ATOM 1834 O O . GLY A 1 237 ? 0.722 -4.412 -13.345 1.00 89.31 237 GLY A O 1
ATOM 1835 N N . PRO A 1 238 ? -0.944 -4.431 -14.867 1.00 89.38 238 PRO A N 1
ATOM 1836 C CA . PRO A 1 238 ? -0.109 -4.971 -15.935 1.00 89.38 238 PRO A CA 1
ATOM 1837 C C . PRO A 1 238 ? 1.152 -4.141 -16.240 1.00 89.38 238 PRO A C 1
ATOM 1839 O O . PRO A 1 238 ? 2.160 -4.709 -16.666 1.00 89.38 238 PRO A O 1
ATOM 1842 N N . LEU A 1 239 ? 1.144 -2.820 -15.987 1.00 87.69 239 LEU A N 1
ATOM 1843 C CA . LEU A 1 239 ? 2.334 -1.965 -16.132 1.00 87.69 239 LEU A CA 1
ATOM 1844 C C . LEU A 1 239 ? 3.413 -2.277 -15.090 1.00 87.69 239 LEU A C 1
ATOM 1846 O O . LEU A 1 239 ? 4.589 -2.025 -15.331 1.00 87.69 239 LEU A O 1
ATOM 1850 N N . MET A 1 240 ? 3.035 -2.815 -13.936 1.00 84.12 240 MET A N 1
ATOM 1851 C CA . MET A 1 240 ? 3.953 -3.142 -12.843 1.00 84.12 240 MET A CA 1
ATOM 1852 C C . MET A 1 240 ? 4.332 -4.627 -12.819 1.00 84.12 240 MET A C 1
ATOM 1854 O O . MET A 1 240 ? 5.069 -5.052 -11.932 1.00 84.12 240 MET A O 1
ATOM 1858 N N . GLY A 1 241 ? 3.843 -5.413 -13.784 1.00 79.62 241 GLY A N 1
ATOM 1859 C CA . GLY A 1 241 ? 4.032 -6.862 -13.802 1.00 79.62 241 GLY A CA 1
ATOM 1860 C C . GLY A 1 241 ? 3.210 -7.590 -12.734 1.00 79.62 241 GLY A C 1
ATOM 1861 O O . GLY A 1 241 ? 3.705 -8.581 -12.194 1.00 79.62 241 GLY A O 1
ATOM 1862 N N . LEU A 1 242 ? 2.004 -7.079 -12.437 1.00 76.38 242 LEU A N 1
ATOM 1863 C CA . LEU A 1 242 ? 0.993 -7.659 -11.540 1.00 76.38 242 LEU A CA 1
ATOM 1864 C C . LEU A 1 242 ? -0.261 -8.107 -12.302 1.00 76.38 242 LEU A C 1
ATOM 1866 O O . LEU A 1 242 ? -0.569 -7.485 -13.346 1.00 76.38 242 LEU A O 1
#

Radius of gyration: 20.69 Å; Cα contacts (8 Å, |Δi|>4): 296; chains: 1; bounding box: 53×30×53 Å

Organism: NCBI:txid65515